Protein AF-W7YE42-F1 (afdb_monomer)

Foldseek 3Di:
DDDDDPWDKWKFKDFAQDETFPPHDTDDDDDDDPAWTKMWIFMAIPVRDTDDDIDIDTDHDDPDDQFDDPVVCVVVVHGPHDPDDPLPPFDWDQAQQFTWGQQLSPVVLCVVQVNDNFFIFGQAGDVVRRVQCVVQVHGHQKGWQDKANRGHGGDVSVNVVVVVQAQHWIWTWIDGPNDIDITITGD

Nearest PDB structures (foldseek):
  7xft-assembly1_A-2  TM=9.253E-01  e=8.632E-03  Pseudomonas aeruginosa PAO1
  7w6y-assembly1_A  TM=9.319E-01  e=1.199E-02  Kangiella koreensis DSM 16069
  3id2-assembly1_B  TM=8.060E-01  e=1.666E-02  Escherichia coli K-12
  3wkm-assembly1_A  TM=5.503E-01  e=2.448E-03  Aquifex aeolicus VF5
  6icc-assembly1_A  TM=5.310E-01  e=1.199E-02  Aquifex aeolicus VF5

pLDDT: mean 88.68, std 11.83, range [36.38, 97.88]

Structure (mmCIF, N/CA/C/O backbone):
data_AF-W7YE42-F1
#
_entry.id   AF-W7YE42-F1
#
loop_
_atom_site.group_PDB
_atom_site.id
_atom_site.type_symbol
_atom_site.label_atom_id
_atom_site.label_alt_id
_atom_site.label_comp_id
_atom_site.label_asym_id
_atom_site.label_entity_id
_atom_site.label_seq_id
_atom_site.pdbx_PDB_ins_code
_atom_site.Cartn_x
_atom_site.Cartn_y
_atom_site.Cartn_z
_atom_site.occupancy
_atom_site.B_iso_or_equiv
_atom_site.auth_seq_id
_atom_site.auth_comp_id
_atom_site.auth_asym_id
_atom_site.auth_atom_id
_atom_site.pdbx_PDB_model_num
ATOM 1 N N . MET A 1 1 ? 42.479 17.966 -22.980 1.00 36.38 1 MET A N 1
ATOM 2 C CA . MET A 1 1 ? 41.458 17.250 -23.776 1.00 36.38 1 MET A CA 1
ATOM 3 C C . MET A 1 1 ? 41.170 15.928 -23.078 1.00 36.38 1 MET A C 1
ATOM 5 O O . MET A 1 1 ? 42.032 15.063 -23.074 1.00 36.38 1 MET A O 1
ATOM 9 N N . GLN A 1 2 ? 40.038 15.811 -22.380 1.00 40.50 2 GLN A N 1
ATOM 10 C CA . GLN A 1 2 ? 39.689 14.612 -21.610 1.00 40.50 2 GLN A CA 1
ATOM 11 C C . GLN A 1 2 ? 38.636 13.830 -22.399 1.00 40.50 2 GLN A C 1
ATOM 13 O O . GLN A 1 2 ? 37.553 14.341 -22.673 1.00 40.50 2 GLN A O 1
ATOM 18 N N . ILE A 1 3 ? 38.984 12.617 -22.826 1.00 44.94 3 ILE A N 1
ATOM 19 C CA . ILE A 1 3 ? 38.088 11.725 -23.565 1.00 44.94 3 ILE A CA 1
ATOM 20 C C . ILE A 1 3 ? 37.146 11.097 -22.533 1.00 44.94 3 ILE A C 1
ATOM 22 O O . ILE A 1 3 ? 37.588 10.374 -21.640 1.00 44.94 3 ILE A O 1
ATOM 26 N N . SER A 1 4 ? 35.855 11.426 -22.599 1.00 51.56 4 SER A N 1
ATOM 27 C CA . SER A 1 4 ? 34.856 10.953 -21.639 1.00 51.56 4 SER A CA 1
ATOM 28 C C . SER A 1 4 ? 34.740 9.426 -21.673 1.00 51.56 4 SER A C 1
ATOM 30 O O . SER A 1 4 ? 34.410 8.842 -22.708 1.00 51.56 4 SER A O 1
ATOM 32 N N . ARG A 1 5 ? 34.954 8.768 -20.529 1.00 54.88 5 ARG A N 1
ATOM 33 C CA . ARG A 1 5 ? 34.639 7.346 -20.332 1.00 54.88 5 ARG A CA 1
ATOM 34 C C . ARG A 1 5 ? 33.114 7.198 -20.414 1.00 54.88 5 ARG A C 1
ATOM 36 O O . ARG A 1 5 ? 32.404 7.792 -19.607 1.00 54.88 5 ARG A O 1
ATOM 43 N N . LYS A 1 6 ? 32.597 6.451 -21.396 1.00 59.19 6 LYS A N 1
ATOM 44 C CA . LYS A 1 6 ? 31.154 6.195 -21.549 1.00 59.19 6 LYS A CA 1
ATOM 45 C C . LYS A 1 6 ? 30.667 5.461 -20.290 1.00 59.19 6 LYS A C 1
ATOM 47 O O . LYS A 1 6 ? 30.978 4.286 -20.110 1.00 59.19 6 LYS A O 1
ATOM 52 N N . LYS A 1 7 ? 29.991 6.162 -19.376 1.00 68.38 7 LYS A N 1
ATOM 53 C CA . LYS A 1 7 ? 29.518 5.575 -18.117 1.00 68.38 7 LYS A CA 1
ATOM 54 C C . LYS A 1 7 ? 28.361 4.630 -18.450 1.00 68.38 7 LYS A C 1
ATOM 56 O O . LYS A 1 7 ? 27.333 5.065 -18.963 1.00 68.38 7 LYS A O 1
ATOM 61 N N . LYS A 1 8 ? 28.584 3.325 -18.274 1.00 84.12 8 LYS A N 1
ATOM 62 C CA . LYS A 1 8 ? 27.580 2.283 -18.515 1.00 84.12 8 LYS A CA 1
ATOM 63 C C . LYS A 1 8 ? 26.759 2.112 -17.243 1.00 84.12 8 LYS A C 1
ATOM 65 O O . LYS A 1 8 ? 27.335 1.995 -16.164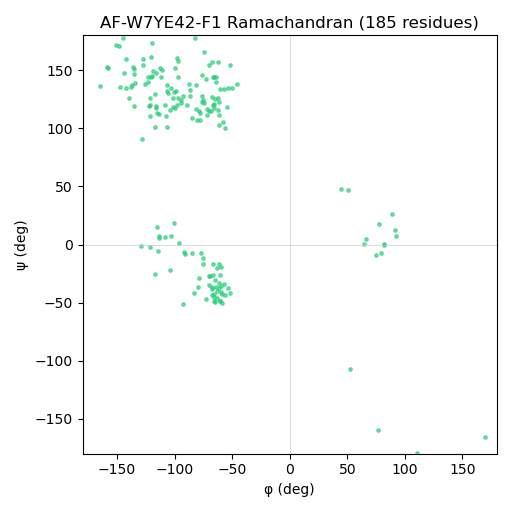 1.00 84.12 8 LYS A O 1
ATOM 70 N N . TYR A 1 9 ? 25.444 2.084 -17.406 1.00 92.88 9 TYR A N 1
ATOM 71 C CA . TYR A 1 9 ? 24.490 1.852 -16.333 1.00 92.88 9 TYR A CA 1
ATOM 72 C C . TYR A 1 9 ? 23.655 0.619 -16.654 1.00 92.88 9 TYR A C 1
ATOM 74 O O . TYR A 1 9 ? 23.343 0.369 -17.822 1.00 92.88 9 TYR A O 1
ATOM 82 N N . THR A 1 10 ? 23.308 -0.145 -15.628 1.00 95.44 10 THR A N 1
ATOM 83 C CA . THR A 1 10 ? 22.437 -1.318 -15.732 1.00 95.44 10 THR A CA 1
ATOM 84 C C . THR A 1 10 ? 21.273 -1.181 -14.763 1.00 95.44 10 THR A C 1
ATOM 86 O O . THR A 1 10 ? 21.455 -0.745 -13.631 1.00 95.44 10 THR A O 1
ATOM 89 N N . LEU A 1 11 ? 20.065 -1.533 -15.205 1.00 96.69 11 LEU A N 1
ATOM 90 C CA . LEU A 1 11 ? 18.871 -1.540 -14.364 1.00 96.69 11 LEU A CA 1
ATOM 91 C C . LEU A 1 11 ? 18.626 -2.969 -13.886 1.00 96.69 11 LEU A C 1
ATOM 93 O O . LEU A 1 11 ? 18.439 -3.863 -14.707 1.00 96.69 11 LEU A O 1
ATOM 97 N N . HIS A 1 12 ? 18.636 -3.181 -12.579 1.00 97.31 12 HIS A N 1
ATOM 98 C CA . HIS A 1 12 ? 18.377 -4.478 -11.964 1.00 97.31 12 HIS A CA 1
ATOM 99 C C . HIS A 1 12 ? 17.064 -4.430 -11.197 1.00 97.31 12 HIS A C 1
ATOM 101 O O . HIS A 1 12 ? 16.657 -3.362 -10.733 1.00 97.31 12 HIS A O 1
ATOM 107 N N . PHE A 1 13 ? 16.394 -5.573 -11.078 1.00 97.75 13 PHE A N 1
ATOM 108 C CA . PHE A 1 13 ? 15.079 -5.635 -10.456 1.00 97.75 13 PHE A CA 1
ATOM 109 C C . PHE A 1 13 ? 14.867 -6.892 -9.619 1.00 97.75 13 PHE A C 1
ATOM 111 O O . PHE A 1 13 ? 15.525 -7.914 -9.807 1.00 97.75 13 PHE A O 1
ATOM 118 N N . THR A 1 14 ? 13.902 -6.807 -8.719 1.00 97.31 14 THR A N 1
ATOM 119 C CA . THR A 1 14 ? 13.341 -7.906 -7.929 1.00 97.31 14 THR A CA 1
ATOM 120 C C . THR A 1 14 ? 11.824 -7.884 -8.104 1.00 97.31 14 THR A C 1
ATOM 122 O O . THR A 1 14 ? 11.258 -6.882 -8.543 1.00 97.31 14 THR A O 1
ATOM 125 N N . VAL A 1 15 ? 11.159 -9.004 -7.830 1.00 96.12 15 VAL A N 1
ATOM 126 C CA . VAL A 1 15 ? 9.702 -9.175 -8.021 1.00 96.12 15 VAL A CA 1
ATOM 127 C C . VAL A 1 15 ? 8.976 -9.545 -6.723 1.00 96.12 15 VAL A C 1
ATOM 129 O O . VAL A 1 15 ? 7.754 -9.675 -6.694 1.00 96.12 15 VAL A O 1
ATOM 132 N N . ASP A 1 16 ? 9.736 -9.704 -5.645 1.00 93.12 16 ASP A N 1
ATOM 133 C CA . ASP A 1 16 ? 9.293 -10.079 -4.305 1.00 93.12 16 ASP A CA 1
ATOM 134 C C . ASP A 1 16 ? 9.369 -8.909 -3.305 1.00 93.12 16 ASP A C 1
ATOM 136 O O . ASP A 1 16 ? 9.150 -9.102 -2.114 1.00 93.12 16 ASP A O 1
ATOM 140 N N . GLY A 1 17 ? 9.685 -7.698 -3.774 1.00 92.44 17 GLY A N 1
ATOM 141 C CA . GLY A 1 17 ? 9.821 -6.502 -2.939 1.00 92.44 17 GLY A CA 1
ATOM 142 C C . GLY A 1 17 ? 11.168 -6.347 -2.223 1.00 92.44 17 GLY A C 1
ATOM 143 O O . GLY A 1 17 ? 11.358 -5.353 -1.514 1.00 92.44 17 GLY A O 1
ATOM 144 N N . SER A 1 18 ? 12.115 -7.275 -2.403 1.00 95.50 18 SER A N 1
ATOM 145 C CA . SER A 1 18 ? 13.471 -7.152 -1.846 1.00 95.50 18 SER A CA 1
ATOM 146 C C . SER A 1 18 ? 14.287 -6.054 -2.548 1.00 95.50 18 SER A C 1
ATOM 148 O O . SER A 1 18 ? 14.017 -5.709 -3.697 1.00 95.50 18 SER A O 1
ATOM 150 N N . GLU A 1 19 ? 15.282 -5.462 -1.876 1.00 96.12 19 GLU A N 1
ATOM 151 C CA . GLU A 1 19 ? 16.138 -4.442 -2.505 1.00 96.12 19 GLU A CA 1
ATOM 152 C C . GLU A 1 19 ? 17.004 -5.062 -3.617 1.00 96.12 19 GLU A C 1
ATOM 154 O O . GLU A 1 19 ? 17.716 -6.040 -3.361 1.00 96.12 19 GLU A O 1
ATOM 159 N N . PRO A 1 20 ? 16.990 -4.520 -4.851 1.00 97.44 20 PRO A N 1
ATOM 160 C CA . PRO A 1 20 ? 17.833 -5.041 -5.914 1.00 97.44 20 PRO A CA 1
ATOM 161 C C . PRO A 1 20 ? 19.315 -4.805 -5.619 1.00 97.44 20 PRO A C 1
ATOM 163 O O . PRO A 1 20 ? 19.717 -3.761 -5.112 1.00 97.44 20 PRO A O 1
ATOM 166 N N . THR A 1 21 ? 20.148 -5.763 -6.009 1.00 97.06 21 THR A N 1
ATOM 167 C CA . THR A 1 21 ? 21.612 -5.680 -5.957 1.00 97.06 21 THR A CA 1
ATOM 168 C C . THR A 1 21 ? 22.186 -5.836 -7.365 1.00 97.06 21 THR A C 1
ATOM 170 O O . THR A 1 21 ? 21.466 -6.192 -8.301 1.00 97.06 21 THR A O 1
ATOM 173 N N . ILE A 1 22 ? 23.500 -5.659 -7.532 1.00 96.00 22 ILE A N 1
ATOM 174 C CA . ILE A 1 22 ? 24.174 -5.954 -8.809 1.00 96.00 22 ILE A CA 1
ATOM 175 C C . ILE A 1 22 ? 24.027 -7.428 -9.246 1.00 96.00 22 ILE A C 1
ATOM 177 O O . ILE A 1 22 ? 24.184 -7.746 -10.424 1.00 96.00 22 ILE A O 1
ATOM 181 N N . HIS A 1 23 ? 23.698 -8.329 -8.316 1.00 96.38 23 HIS A N 1
ATOM 182 C CA . HIS A 1 23 ? 23.451 -9.745 -8.594 1.00 96.38 23 HIS A CA 1
ATOM 183 C C . HIS A 1 23 ? 21.979 -10.063 -8.888 1.00 96.38 23 HIS A C 1
ATOM 185 O O . HIS A 1 23 ? 21.670 -11.178 -9.305 1.00 96.38 23 HIS A O 1
ATOM 191 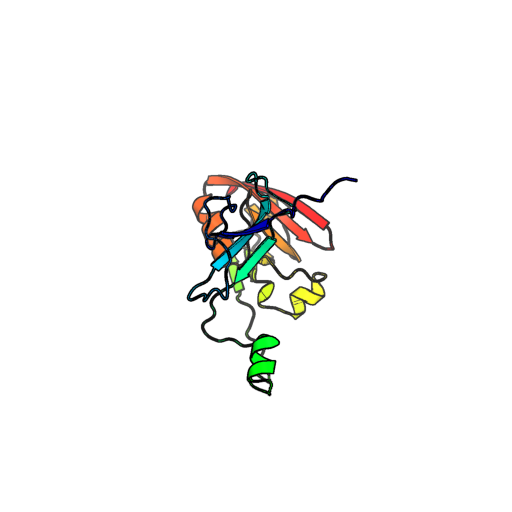N N . SER A 1 24 ? 21.068 -9.105 -8.699 1.00 97.69 24 SER A N 1
ATOM 192 C CA . SER A 1 24 ? 19.664 -9.265 -9.078 1.00 97.69 24 SER A CA 1
ATOM 193 C C . SER A 1 24 ? 19.514 -9.338 -10.608 1.00 97.69 24 SER A C 1
ATOM 195 O O . SER A 1 24 ? 20.382 -8.842 -11.336 1.00 97.69 24 SER A O 1
ATOM 197 N N . PRO A 1 25 ? 18.423 -9.927 -11.129 1.00 97.06 25 PRO A N 1
ATOM 198 C CA . PRO A 1 25 ? 18.163 -9.995 -12.564 1.00 97.06 25 PRO A CA 1
ATOM 199 C C . PRO A 1 25 ? 18.293 -8.645 -13.285 1.00 97.06 25 PRO A C 1
ATOM 201 O O . PRO A 1 25 ? 17.776 -7.622 -12.832 1.00 97.06 25 PRO A O 1
ATOM 204 N N . LEU A 1 26 ? 18.967 -8.656 -14.439 1.00 96.31 26 LEU A N 1
ATOM 205 C CA . LEU A 1 26 ? 19.097 -7.492 -15.315 1.00 96.31 26 LEU A CA 1
ATOM 206 C C . LEU A 1 26 ? 17.793 -7.266 -16.089 1.00 96.31 26 LEU A C 1
ATOM 208 O O . LEU A 1 26 ? 17.311 -8.158 -16.793 1.00 96.31 26 LEU A O 1
ATOM 212 N N . TYR A 1 27 ? 17.263 -6.048 -16.036 1.00 95.31 27 TYR A N 1
ATOM 213 C CA . TYR A 1 27 ? 16.167 -5.637 -16.900 1.00 95.31 27 TYR A CA 1
ATOM 214 C C . TYR A 1 27 ? 16.656 -5.512 -18.349 1.00 95.31 27 TYR A C 1
ATOM 216 O O . TYR A 1 27 ? 17.490 -4.665 -18.670 1.00 95.31 27 TYR A O 1
ATOM 224 N N . SER A 1 28 ? 16.133 -6.364 -19.229 1.00 92.94 28 SER A N 1
ATOM 225 C CA . SER A 1 28 ? 16.509 -6.425 -20.652 1.00 92.94 28 SER A CA 1
ATOM 226 C C . SER A 1 28 ? 15.312 -6.392 -21.608 1.00 92.94 28 SER A C 1
ATOM 228 O O . SER A 1 28 ? 15.496 -6.385 -22.823 1.00 92.94 28 SER A O 1
ATOM 230 N N . GLY A 1 29 ? 14.087 -6.336 -21.081 1.00 91.12 29 GLY A N 1
ATOM 231 C CA . GLY A 1 29 ? 12.863 -6.346 -21.874 1.00 91.12 29 GLY A CA 1
ATOM 232 C C . GLY A 1 29 ? 11.614 -6.519 -21.016 1.00 91.12 29 GLY A C 1
ATOM 233 O O . GLY A 1 29 ? 11.651 -6.372 -19.796 1.00 91.12 29 GLY A O 1
ATOM 234 N N . THR A 1 30 ? 10.494 -6.833 -21.664 1.00 90.19 30 THR A N 1
ATOM 235 C CA . THR A 1 30 ? 9.190 -6.987 -21.009 1.00 90.19 30 THR A CA 1
ATOM 236 C C . THR A 1 30 ? 9.195 -8.100 -19.960 1.00 90.19 30 THR A C 1
ATOM 238 O O . THR A 1 30 ? 9.616 -9.222 -20.230 1.00 90.19 30 THR A O 1
ATOM 241 N N . ILE A 1 31 ? 8.636 -7.806 -18.784 1.00 88.94 31 ILE A N 1
ATOM 242 C CA . ILE A 1 31 ? 8.411 -8.780 -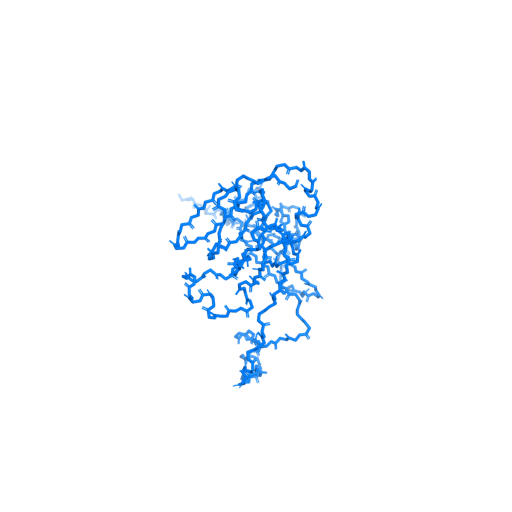17.711 1.00 88.94 31 ILE A CA 1
ATOM 243 C C . ILE A 1 31 ? 6.934 -9.189 -17.734 1.00 88.94 31 ILE A C 1
ATOM 245 O O . ILE A 1 31 ? 6.048 -8.337 -17.674 1.00 88.94 31 ILE A O 1
ATOM 249 N N . LYS A 1 32 ? 6.655 -10.494 -17.813 1.00 89.69 32 LYS A N 1
ATOM 250 C CA . LYS A 1 32 ? 5.290 -11.033 -17.737 1.00 89.69 32 LYS A CA 1
ATOM 251 C C . LYS A 1 32 ? 4.969 -11.436 -16.300 1.00 89.69 32 LYS A C 1
ATOM 253 O O . LYS A 1 32 ? 5.634 -12.305 -15.746 1.00 89.69 32 LYS A O 1
ATOM 258 N N . LEU A 1 33 ? 3.920 -10.848 -15.731 1.00 90.25 33 LEU A N 1
ATOM 259 C CA . LEU A 1 33 ? 3.448 -11.153 -14.379 1.00 90.25 33 LEU A CA 1
ATOM 260 C C . LEU A 1 33 ? 2.241 -12.092 -14.434 1.00 90.25 33 LEU A C 1
ATOM 262 O O . LEU A 1 33 ? 1.298 -11.858 -15.189 1.00 90.25 33 LEU A O 1
ATOM 266 N N . THR A 1 34 ? 2.270 -13.165 -13.646 1.00 89.56 34 THR A N 1
ATOM 267 C CA . THR A 1 34 ? 1.201 -14.183 -13.587 1.00 89.56 34 THR A CA 1
ATOM 268 C C . THR A 1 34 ? 0.486 -14.237 -12.236 1.00 89.56 34 THR A C 1
ATOM 270 O O . THR A 1 34 ? -0.515 -14.949 -12.105 1.00 89.56 34 THR A O 1
ATOM 273 N N . GLN A 1 35 ? 0.968 -13.474 -11.255 1.00 89.19 35 GLN A N 1
ATOM 274 C CA . GLN A 1 35 ? 0.472 -13.357 -9.882 1.00 89.19 35 GLN A CA 1
ATOM 275 C C . GLN A 1 35 ? 0.714 -11.940 -9.353 1.00 89.19 35 GLN A C 1
ATOM 277 O O . GLN A 1 35 ? 1.397 -11.147 -10.010 1.00 89.19 35 GLN A O 1
ATOM 282 N N . SER A 1 36 ? 0.148 -11.617 -8.187 1.00 88.69 36 SER A N 1
ATOM 283 C CA . SER A 1 36 ? 0.455 -10.353 -7.518 1.00 88.69 36 SER A CA 1
ATOM 284 C C . SER A 1 36 ? 1.963 -10.249 -7.281 1.00 88.69 36 SER A C 1
ATOM 286 O O . SER A 1 36 ? 2.596 -11.230 -6.905 1.00 88.69 36 SER A O 1
ATOM 288 N N . THR A 1 37 ? 2.549 -9.097 -7.588 1.00 93.12 37 THR A N 1
ATOM 289 C CA . THR A 1 37 ? 4.004 -8.913 -7.659 1.00 93.12 37 THR A CA 1
ATOM 290 C C . THR A 1 37 ? 4.384 -7.543 -7.114 1.00 93.12 37 THR A C 1
ATOM 292 O O . THR A 1 37 ? 3.780 -6.540 -7.500 1.00 93.12 37 THR A O 1
ATOM 295 N N . HIS A 1 38 ? 5.419 -7.482 -6.275 1.00 94.06 38 HIS A N 1
ATOM 296 C CA . HIS A 1 38 ? 6.031 -6.228 -5.832 1.00 94.06 38 HIS A CA 1
ATOM 297 C C . HIS A 1 38 ? 7.377 -6.067 -6.531 1.00 94.06 38 HIS A C 1
ATOM 299 O O . HIS A 1 38 ? 8.368 -6.696 -6.173 1.00 94.06 38 HIS A O 1
ATOM 305 N N . ILE A 1 39 ? 7.398 -5.244 -7.574 1.00 96.31 39 ILE A N 1
ATOM 306 C CA . ILE A 1 39 ? 8.613 -4.980 -8.334 1.00 96.31 39 ILE A CA 1
ATOM 307 C C . ILE A 1 39 ? 9.381 -3.847 -7.666 1.00 96.31 39 ILE A C 1
ATOM 309 O O . ILE A 1 39 ? 8.820 -2.768 -7.476 1.00 96.31 39 ILE A O 1
ATOM 313 N N . LYS A 1 40 ? 10.669 -4.062 -7.391 1.00 97.12 40 LYS A N 1
ATOM 314 C CA . LYS A 1 40 ? 11.629 -2.988 -7.105 1.00 97.12 40 LYS A CA 1
ATOM 315 C C . LYS A 1 40 ? 12.711 -2.953 -8.166 1.00 97.12 40 LYS A C 1
ATOM 317 O O . LYS A 1 40 ? 13.085 -3.986 -8.714 1.00 97.12 40 LYS A O 1
ATOM 322 N N . THR A 1 41 ? 13.215 -1.762 -8.467 1.00 97.69 41 THR A N 1
ATOM 323 C CA . THR A 1 41 ? 14.238 -1.537 -9.489 1.00 97.69 41 THR A CA 1
ATOM 324 C C . THR A 1 41 ? 15.294 -0.552 -8.999 1.00 97.69 41 THR A C 1
ATOM 326 O O . THR A 1 41 ? 14.962 0.469 -8.400 1.00 97.69 41 THR A O 1
ATOM 329 N N . GLN A 1 42 ? 16.564 -0.845 -9.276 1.00 97.75 42 GLN A N 1
ATOM 330 C CA . GLN A 1 42 ? 17.702 0.008 -8.934 1.00 97.75 42 GLN A CA 1
ATOM 331 C C . GLN A 1 42 ? 18.688 0.036 -10.103 1.00 97.75 42 GLN A C 1
ATOM 333 O O . GLN A 1 42 ? 19.006 -0.993 -10.705 1.00 97.75 42 GLN A O 1
ATOM 338 N N . THR A 1 43 ? 19.173 1.232 -10.433 1.00 97.56 43 THR A N 1
ATOM 339 C CA . THR A 1 43 ? 20.227 1.412 -11.438 1.00 97.56 43 THR A CA 1
ATOM 340 C C . THR A 1 43 ? 21.593 1.298 -10.775 1.00 97.56 43 THR A C 1
ATOM 342 O O . THR A 1 43 ? 21.792 1.871 -9.708 1.00 97.56 43 THR A O 1
ATOM 345 N N . PHE A 1 44 ? 22.541 0.615 -11.410 1.00 96.00 44 PHE A N 1
ATOM 346 C CA . PHE A 1 44 ? 23.923 0.489 -10.951 1.00 96.00 44 PHE A CA 1
ATOM 347 C C . PHE A 1 44 ? 24.893 1.069 -11.979 1.00 96.00 44 PHE A C 1
ATOM 349 O O . PHE A 1 44 ? 24.647 0.995 -13.187 1.00 96.00 44 PHE A O 1
ATOM 356 N N . ASP A 1 45 ? 25.987 1.672 -11.512 1.00 94.38 45 ASP A N 1
ATOM 357 C CA . ASP A 1 45 ? 27.105 2.053 -12.375 1.00 94.38 45 ASP A CA 1
ATOM 358 C C . ASP A 1 45 ? 28.052 0.870 -12.648 1.00 94.38 45 ASP A C 1
ATOM 360 O O . ASP A 1 45 ? 27.890 -0.233 -12.129 1.00 94.38 45 ASP A O 1
ATOM 364 N N . SER A 1 46 ? 29.076 1.101 -13.470 1.00 90.94 46 SER A N 1
ATOM 365 C CA . SER A 1 46 ? 30.060 0.074 -13.833 1.00 90.94 46 SER A CA 1
ATOM 366 C C . SER A 1 46 ? 30.863 -0.495 -12.660 1.00 90.94 46 SER A C 1
ATOM 368 O O . SER A 1 46 ? 31.499 -1.530 -12.828 1.00 90.94 46 SER A O 1
ATOM 370 N N . ASN A 1 47 ? 30.877 0.183 -11.510 1.00 91.50 47 ASN A N 1
ATOM 371 C CA . ASN A 1 47 ? 31.559 -0.267 -10.299 1.00 91.50 47 ASN A CA 1
ATOM 372 C C . ASN A 1 47 ? 30.594 -0.985 -9.340 1.00 91.50 47 ASN A C 1
ATOM 374 O O . ASN A 1 47 ? 31.009 -1.393 -8.261 1.00 91.50 47 ASN A O 1
ATOM 378 N N . GLY A 1 48 ? 29.319 -1.124 -9.719 1.00 92.00 48 GLY A N 1
ATOM 379 C CA . GLY A 1 48 ? 28.278 -1.722 -8.892 1.00 92.00 48 GLY A CA 1
ATOM 380 C C . GLY A 1 48 ? 27.745 -0.814 -7.795 1.00 92.00 48 GLY A C 1
ATOM 381 O O . GLY A 1 48 ? 27.090 -1.306 -6.880 1.00 92.00 48 GLY A O 1
ATOM 382 N N . ASN A 1 49 ? 27.967 0.498 -7.890 1.00 94.94 49 ASN A N 1
ATOM 383 C CA . ASN A 1 49 ? 27.346 1.437 -6.962 1.00 94.94 49 ASN A CA 1
ATOM 384 C C . ASN A 1 49 ? 25.912 1.745 -7.409 1.00 94.94 49 ASN A C 1
ATOM 386 O O . ASN A 1 49 ? 25.703 1.982 -8.606 1.00 94.94 49 ASN A O 1
ATOM 390 N N . PRO A 1 50 ? 24.932 1.789 -6.488 1.00 95.75 50 PRO A N 1
ATOM 391 C CA . PRO A 1 50 ? 23.585 2.230 -6.812 1.00 95.75 50 PRO A CA 1
ATOM 392 C C . PRO A 1 50 ? 23.592 3.706 -7.233 1.00 95.75 50 PRO A C 1
ATOM 394 O O . PRO A 1 50 ? 24.307 4.542 -6.680 1.00 95.75 50 PRO A O 1
ATOM 397 N N . VAL A 1 51 ? 22.793 4.020 -8.245 1.00 95.00 51 VAL A N 1
ATOM 398 C CA . VAL A 1 51 ? 22.656 5.346 -8.847 1.00 95.00 51 VAL A CA 1
ATOM 399 C C . VAL A 1 51 ? 21.200 5.774 -8.748 1.00 95.00 51 VAL A C 1
ATOM 401 O O . VAL A 1 51 ? 20.323 5.139 -9.331 1.00 95.00 51 VAL A O 1
ATOM 404 N N . GLY A 1 52 ? 20.951 6.878 -8.047 1.00 92.06 52 GLY A N 1
ATOM 405 C CA . GLY A 1 52 ? 19.595 7.363 -7.800 1.00 92.06 52 GLY A CA 1
ATOM 406 C C . GLY A 1 52 ? 18.873 6.555 -6.721 1.00 92.06 52 GLY A C 1
ATOM 407 O O . GLY A 1 52 ? 19.510 5.910 -5.893 1.00 92.06 52 GLY A O 1
ATOM 408 N N . PHE A 1 53 ? 17.546 6.635 -6.726 1.00 93.38 53 PHE A N 1
ATOM 409 C CA . PHE A 1 53 ? 16.671 5.980 -5.757 1.00 93.38 53 PHE A CA 1
ATOM 410 C C . PHE A 1 53 ? 16.075 4.685 -6.321 1.00 93.38 53 PHE A C 1
ATOM 412 O O . PHE A 1 53 ? 15.848 4.576 -7.532 1.00 93.38 53 PHE A O 1
ATOM 419 N N . THR A 1 54 ? 15.767 3.738 -5.432 1.00 95.44 54 THR A N 1
ATOM 420 C CA . THR A 1 54 ? 14.978 2.553 -5.773 1.00 95.44 54 THR A CA 1
ATOM 421 C C . THR A 1 54 ? 13.582 2.991 -6.218 1.00 95.44 54 THR A C 1
ATOM 423 O O . THR A 1 54 ? 12.895 3.718 -5.503 1.00 95.44 54 THR A O 1
ATOM 426 N N . ASN A 1 55 ? 13.153 2.552 -7.401 1.00 95.19 55 ASN A N 1
ATOM 427 C CA . ASN A 1 55 ? 11.768 2.697 -7.853 1.00 95.19 55 ASN A CA 1
ATOM 428 C C . ASN A 1 55 ? 11.002 1.413 -7.575 1.00 95.19 55 ASN A C 1
ATOM 430 O O . ASN A 1 55 ? 11.545 0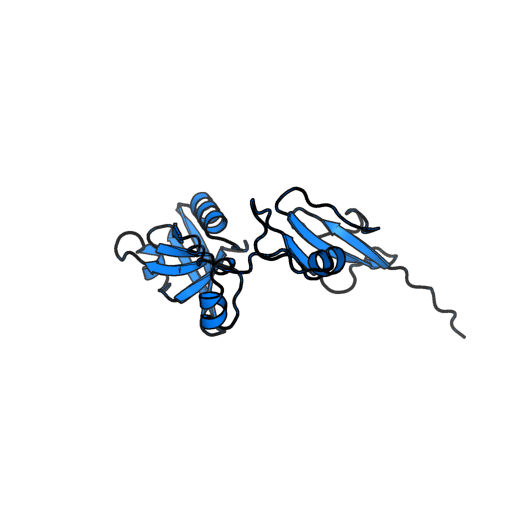.324 -7.763 1.00 95.19 55 ASN A O 1
ATOM 434 N N . GLU A 1 56 ? 9.730 1.533 -7.215 1.00 94.50 56 GLU A N 1
ATOM 435 C CA . GLU A 1 56 ? 8.886 0.379 -6.936 1.00 94.50 56 GLU A CA 1
ATOM 436 C C . GLU A 1 56 ? 7.494 0.491 -7.551 1.00 94.50 56 GLU A C 1
ATOM 438 O O . GLU A 1 56 ? 6.967 1.581 -7.768 1.00 94.50 56 GLU A O 1
ATOM 443 N N . ALA A 1 57 ? 6.898 -0.663 -7.836 1.00 90.94 57 ALA A N 1
ATOM 444 C CA . ALA A 1 57 ? 5.522 -0.785 -8.287 1.00 90.94 57 ALA A CA 1
ATOM 445 C C . ALA A 1 57 ? 4.920 -2.094 -7.770 1.00 90.94 57 ALA A C 1
ATOM 447 O O . ALA A 1 57 ? 5.541 -3.156 -7.857 1.00 90.94 57 ALA A O 1
ATOM 448 N N . ARG A 1 58 ? 3.687 -2.033 -7.264 1.00 88.25 58 ARG A N 1
ATOM 449 C CA . ARG A 1 58 ? 2.918 -3.214 -6.863 1.00 88.25 58 ARG A CA 1
ATOM 450 C C . ARG A 1 58 ? 1.826 -3.491 -7.884 1.00 88.25 58 ARG A C 1
ATOM 452 O O . ARG A 1 58 ? 1.064 -2.603 -8.255 1.00 88.25 58 ARG A O 1
ATOM 459 N N . PHE A 1 59 ? 1.752 -4.738 -8.323 1.00 87.75 59 PHE A N 1
ATOM 460 C CA . PHE A 1 59 ? 0.737 -5.228 -9.242 1.00 87.75 59 PHE A CA 1
ATOM 461 C C . PHE A 1 59 ? -0.094 -6.272 -8.516 1.00 87.75 59 PHE A C 1
ATOM 463 O O . PHE A 1 59 ? 0.442 -7.298 -8.111 1.00 87.75 59 PHE A O 1
ATOM 470 N N . ASN A 1 60 ? -1.395 -6.035 -8.381 1.00 83.81 60 ASN A N 1
ATOM 471 C CA . ASN A 1 60 ? -2.315 -6.996 -7.783 1.00 83.81 60 ASN A CA 1
ATOM 472 C C 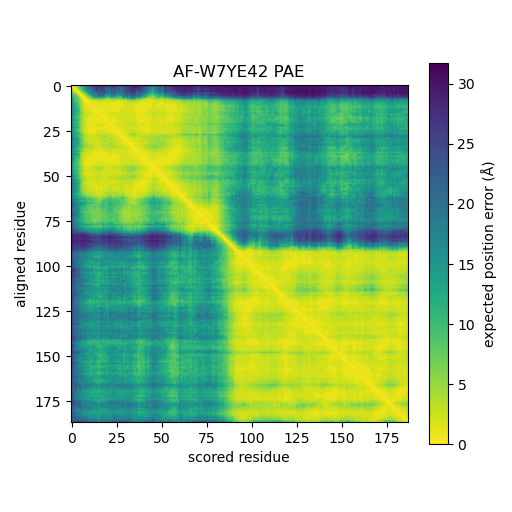. ASN A 1 60 ? -3.001 -7.797 -8.885 1.00 83.81 60 ASN A C 1
ATOM 474 O O . ASN A 1 60 ? -3.594 -7.230 -9.806 1.00 83.81 60 ASN A O 1
ATOM 478 N N . LYS A 1 61 ? -2.932 -9.127 -8.802 1.00 84.94 61 LYS A N 1
ATOM 479 C CA . LYS A 1 61 ? -3.696 -9.989 -9.698 1.00 84.94 61 LYS A CA 1
ATOM 480 C C . LYS A 1 61 ? -5.160 -9.967 -9.282 1.00 84.94 61 LYS A C 1
ATOM 482 O O . LYS A 1 61 ? -5.506 -10.354 -8.172 1.00 84.94 61 LYS A O 1
ATOM 487 N N . VAL A 1 62 ? -6.009 -9.571 -10.219 1.00 80.75 62 VAL A N 1
ATOM 488 C CA . VAL A 1 62 ? -7.464 -9.571 -10.070 1.00 80.75 62 VAL A CA 1
ATOM 489 C C . VAL A 1 62 ? -8.083 -10.638 -10.966 1.00 80.75 62 VAL A C 1
ATOM 491 O O . VAL A 1 62 ? -7.559 -10.945 -12.037 1.00 80.75 62 VAL A O 1
ATOM 494 N N . ASN A 1 63 ? -9.224 -11.190 -10.552 1.00 79.19 63 ASN A N 1
ATOM 495 C CA . ASN A 1 63 ? -9.972 -12.154 -11.367 1.00 79.19 63 ASN A CA 1
ATOM 496 C C . ASN A 1 63 ? -10.619 -11.498 -12.597 1.00 79.19 63 ASN A C 1
ATOM 498 O O . ASN A 1 63 ? -10.830 -12.152 -13.614 1.00 79.19 63 ASN A O 1
ATOM 502 N N . LYS A 1 64 ? -10.925 -10.199 -12.506 1.00 78.94 64 LYS A N 1
ATOM 503 C CA . LYS A 1 64 ? -11.513 -9.402 -13.582 1.00 78.94 64 LYS A CA 1
ATOM 504 C C . LYS A 1 64 ? -10.860 -8.024 -13.606 1.00 78.94 64 LYS A C 1
ATOM 506 O O . LYS A 1 64 ? -10.841 -7.337 -12.592 1.00 78.94 64 LYS A O 1
ATOM 511 N N . VAL A 1 65 ? -10.343 -7.624 -14.765 1.00 75.31 65 VAL A N 1
ATOM 512 C CA . VAL A 1 65 ? -9.807 -6.274 -14.981 1.00 75.31 65 VAL A CA 1
ATOM 513 C C . VAL A 1 65 ? -10.969 -5.357 -15.346 1.00 75.31 65 VAL A C 1
ATOM 515 O O . VAL A 1 65 ? -11.538 -5.483 -16.427 1.00 75.31 65 VAL A O 1
ATOM 518 N N . GLU A 1 66 ? -11.347 -4.458 -14.441 1.00 75.38 66 GLU A N 1
ATOM 519 C CA . GLU A 1 66 ? -12.419 -3.487 -14.705 1.00 75.38 66 GLU A CA 1
ATOM 520 C C . GLU A 1 66 ? -11.930 -2.302 -15.542 1.00 75.38 66 GLU A C 1
ATOM 522 O O . GLU A 1 66 ? -12.641 -1.832 -16.433 1.00 75.38 66 GLU A O 1
ATOM 527 N N . TYR A 1 67 ? -10.689 -1.876 -15.293 1.00 76.88 67 TYR A N 1
ATOM 528 C CA . TYR A 1 67 ? -10.054 -0.732 -15.935 1.00 76.88 67 TYR A CA 1
ATOM 529 C C . TYR A 1 67 ? -8.829 -1.187 -16.735 1.00 76.88 67 TYR A C 1
ATOM 531 O O . TYR A 1 67 ? -7.776 -1.447 -16.146 1.00 76.88 67 TYR A O 1
ATOM 539 N N . PRO A 1 68 ? -8.935 -1.318 -18.069 1.00 82.56 68 PRO A N 1
ATOM 540 C CA . PRO A 1 68 ? -7.774 -1.619 -18.893 1.00 82.56 68 PRO A CA 1
ATOM 541 C C . PRO A 1 68 ? -6.761 -0.471 -18.813 1.00 82.56 68 PRO A C 1
ATOM 543 O O . PRO A 1 68 ? -7.132 0.703 -18.759 1.00 82.56 68 PRO A O 1
ATOM 546 N N . SER A 1 69 ? -5.468 -0.799 -18.842 1.00 82.25 69 SER A N 1
ATOM 547 C CA . SER A 1 69 ? -4.414 0.215 -18.912 1.00 82.25 69 SER A CA 1
ATOM 548 C C . SER A 1 69 ? -4.516 1.019 -20.209 1.00 82.25 69 SER A C 1
ATOM 550 O O . SER A 1 69 ? -5.019 0.519 -21.225 1.00 82.25 69 SER A O 1
ATOM 552 N N . TRP A 1 70 ? -3.968 2.238 -20.211 1.00 86.56 70 TRP A N 1
ATOM 553 C CA . TRP A 1 70 ? -3.903 3.068 -21.419 1.00 86.56 70 TRP A CA 1
ATOM 554 C C . TRP A 1 70 ? -3.271 2.297 -22.590 1.00 86.56 70 TRP A C 1
ATOM 556 O O . TRP A 1 70 ? -3.786 2.329 -23.703 1.00 86.56 70 TRP A O 1
ATOM 566 N N . TYR A 1 71 ? -2.199 1.541 -22.322 1.00 84.75 71 TYR A N 1
ATOM 567 C CA . TYR A 1 71 ? -1.456 0.805 -23.340 1.00 84.75 71 TYR A CA 1
ATOM 568 C C . TYR A 1 71 ? -2.293 -0.332 -23.921 1.00 84.75 71 TYR A C 1
ATOM 570 O O . TYR A 1 71 ? -2.360 -0.494 -25.135 1.00 84.75 71 TYR A O 1
ATOM 578 N N . SER A 1 72 ? -3.005 -1.076 -23.068 1.00 84.06 72 SER A N 1
ATOM 579 C CA . SER A 1 72 ? -3.922 -2.118 -23.541 1.00 84.06 72 SER A CA 1
ATOM 580 C C . SER A 1 72 ? -5.077 -1.546 -24.369 1.00 84.06 72 SER A C 1
ATOM 582 O O . SER A 1 72 ? -5.447 -2.130 -25.383 1.00 84.06 72 SER A O 1
ATOM 584 N N . THR A 1 73 ? -5.582 -0.365 -23.999 1.00 87.94 73 THR A N 1
ATOM 585 C CA . THR A 1 73 ? -6.616 0.353 -24.758 1.00 87.94 73 THR A CA 1
ATOM 586 C C . THR A 1 73 ? -6.089 0.810 -26.117 1.00 87.94 73 THR A C 1
ATOM 588 O O . THR A 1 73 ? -6.777 0.646 -27.124 1.00 87.94 73 THR A O 1
ATOM 591 N N . LEU A 1 74 ? -4.858 1.333 -26.163 1.00 90.19 74 LEU A N 1
ATOM 592 C CA . LEU A 1 74 ? -4.203 1.726 -27.409 1.00 90.19 74 LEU A CA 1
ATOM 593 C C . LEU A 1 74 ? -4.037 0.525 -28.345 1.00 90.19 74 LEU A C 1
ATOM 595 O O . LEU A 1 74 ? -4.409 0.611 -29.511 1.00 90.19 74 LEU A O 1
ATOM 599 N N . LEU A 1 75 ? -3.527 -0.599 -27.833 1.00 89.50 75 LEU A N 1
ATOM 600 C CA . LEU A 1 75 ? -3.362 -1.826 -28.617 1.00 89.50 75 LEU A CA 1
ATOM 601 C C . LEU A 1 75 ? -4.697 -2.373 -29.135 1.00 89.50 75 LEU A C 1
ATOM 603 O O 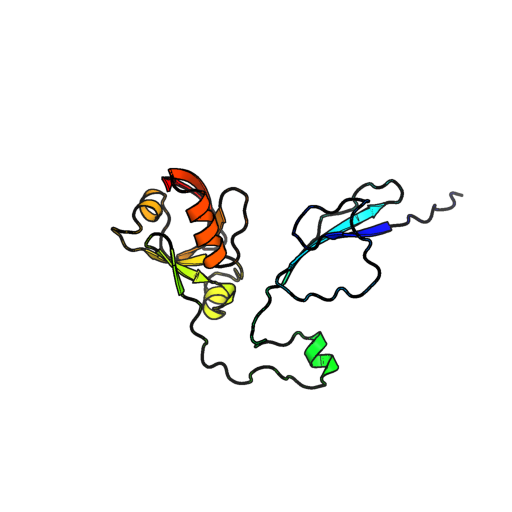. LEU A 1 75 ? -4.761 -2.875 -30.253 1.00 89.50 75 LEU A O 1
ATOM 607 N N . ALA A 1 76 ? -5.762 -2.276 -28.338 1.00 89.69 76 ALA A N 1
ATOM 608 C CA . ALA A 1 76 ? -7.093 -2.728 -28.729 1.00 89.69 76 ALA A CA 1
ATOM 609 C C . ALA A 1 76 ? -7.793 -1.784 -29.726 1.00 89.69 76 ALA A C 1
ATOM 611 O O . ALA A 1 76 ? -8.800 -2.173 -30.320 1.00 89.69 76 ALA A O 1
ATOM 612 N N . GLY A 1 77 ? -7.322 -0.539 -29.874 1.00 94.31 77 GLY A N 1
ATOM 613 C CA . GLY A 1 77 ? -7.958 0.498 -30.696 1.00 94.31 77 GLY A CA 1
ATOM 614 C C . GLY A 1 77 ? -9.327 0.966 -30.184 1.00 94.31 77 GLY A C 1
ATOM 615 O O . GLY A 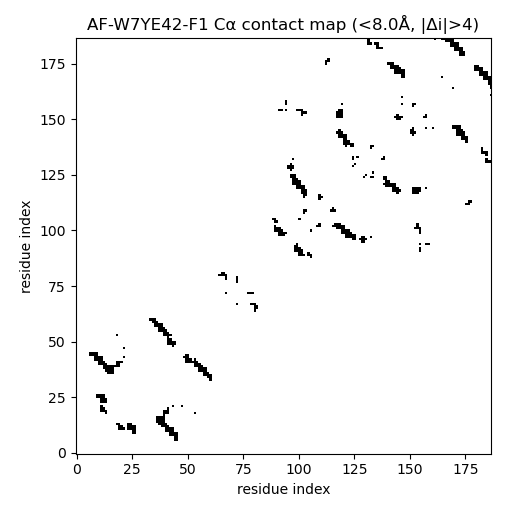1 77 ? -10.004 1.746 -30.850 1.00 94.31 77 GLY A O 1
ATOM 616 N N . LYS A 1 78 ? -9.760 0.485 -29.014 1.00 91.19 78 LYS A N 1
ATOM 617 C CA . LYS A 1 78 ? -11.019 0.846 -28.355 1.00 91.19 78 LYS A CA 1
ATOM 618 C C . LYS A 1 78 ? -10.938 0.565 -26.860 1.00 91.19 78 LYS A C 1
ATOM 620 O O . LYS A 1 78 ? -10.251 -0.359 -26.428 1.00 91.19 78 LYS A O 1
ATOM 625 N N . TYR A 1 79 ? -11.693 1.325 -26.072 1.00 85.88 79 TYR A N 1
ATOM 626 C CA . TYR A 1 79 ? -11.842 1.059 -24.644 1.00 85.88 79 TYR A CA 1
ATOM 627 C C . TYR A 1 79 ? -12.701 -0.193 -24.426 1.00 85.88 79 TYR A C 1
ATOM 629 O O . TYR A 1 79 ? -13.874 -0.219 -24.797 1.00 85.88 79 TYR A O 1
ATOM 637 N N . THR A 1 80 ? -12.111 -1.235 -23.835 1.00 83.75 80 THR A N 1
ATOM 638 C CA . THR A 1 80 ? -12.780 -2.514 -23.531 1.00 83.75 80 THR A CA 1
ATOM 639 C C . THR A 1 80 ? -13.154 -2.664 -22.055 1.00 83.75 80 THR A C 1
ATOM 641 O O . THR A 1 80 ? -13.543 -3.752 -21.636 1.00 83.75 80 THR A O 1
ATOM 644 N N . GLY A 1 81 ? -12.992 -1.606 -21.255 1.00 77.44 81 GLY A N 1
ATOM 645 C CA . GLY A 1 81 ? -13.400 -1.602 -19.853 1.00 77.44 81 GLY A CA 1
ATOM 646 C C . GLY A 1 81 ? -14.915 -1.503 -19.700 1.00 77.44 81 GLY A C 1
ATOM 647 O O . GLY A 1 81 ? -15.643 -1.181 -20.644 1.00 77.44 81 GLY A O 1
ATOM 648 N N . SER A 1 82 ? -15.399 -1.780 -18.494 1.00 69.06 82 SER A N 1
ATOM 649 C CA . SER A 1 82 ? -16.826 -1.698 -18.177 1.00 69.06 82 SER A CA 1
ATOM 650 C C . SER A 1 82 ? -17.323 -0.253 -18.344 1.00 69.06 82 SER A C 1
ATOM 652 O O . SER A 1 82 ? -16.899 0.632 -17.609 1.00 69.06 82 SER A O 1
ATOM 654 N N . GLN A 1 83 ? -18.243 0.005 -19.283 1.00 63.22 83 GLN A N 1
ATOM 655 C CA . GLN A 1 83 ? -18.806 1.353 -19.510 1.00 63.22 83 GLN A CA 1
ATOM 656 C C . GLN A 1 83 ? -19.865 1.777 -18.472 1.00 63.22 83 GLN A C 1
ATOM 658 O O . GLN A 1 83 ? -20.298 2.927 -18.460 1.00 63.22 83 GLN A O 1
ATOM 663 N N . LYS A 1 84 ? -20.277 0.868 -17.582 1.00 55.47 84 LYS A N 1
ATOM 664 C CA . LYS A 1 84 ? -21.149 1.147 -16.437 1.00 55.47 84 LYS A CA 1
ATOM 665 C C . LYS A 1 84 ? -20.591 0.449 -15.205 1.00 55.47 84 LYS A C 1
ATOM 667 O O . LYS A 1 84 ? -20.494 -0.776 -15.184 1.00 55.47 84 LYS A O 1
ATOM 672 N N . LYS A 1 85 ? -20.252 1.234 -14.185 1.00 51.53 85 LYS A N 1
ATOM 673 C CA . LYS A 1 85 ? -20.070 0.742 -12.821 1.00 51.53 85 LYS A CA 1
ATOM 674 C C . LYS A 1 85 ? -21.469 0.629 -12.209 1.00 51.53 85 LYS A C 1
ATOM 676 O O . LYS A 1 85 ? -22.077 1.645 -11.892 1.00 51.53 85 LYS A O 1
ATOM 681 N N . GLU A 1 86 ? -21.995 -0.579 -12.031 1.00 49.72 86 GLU A N 1
ATOM 682 C CA . GLU A 1 86 ? -22.663 -0.801 -10.746 1.00 49.72 86 GLU A CA 1
ATOM 683 C C . GLU A 1 86 ? -21.538 -0.699 -9.725 1.00 49.72 86 GLU A C 1
ATOM 685 O O . GLU A 1 86 ? -20.499 -1.326 -9.919 1.00 49.72 86 GLU A O 1
ATOM 690 N N . ALA A 1 87 ? -21.677 0.175 -8.729 1.00 50.47 87 ALA A N 1
ATOM 691 C CA . ALA A 1 87 ? -20.665 0.336 -7.699 1.00 50.47 87 ALA A CA 1
ATOM 692 C C . ALA A 1 87 ? -20.418 -1.032 -7.053 1.00 50.47 87 ALA A C 1
ATOM 694 O O . ALA A 1 87 ? -21.212 -1.494 -6.229 1.00 50.47 87 ALA A O 1
ATOM 695 N N . THR A 1 88 ? -19.341 -1.706 -7.458 1.00 53.81 88 THR A N 1
ATOM 696 C CA . THR A 1 88 ? -18.813 -2.869 -6.764 1.00 53.81 88 THR A CA 1
ATOM 697 C C . THR A 1 88 ? -18.516 -2.368 -5.367 1.00 53.81 88 THR A C 1
ATOM 699 O O . THR A 1 88 ? -17.644 -1.530 -5.160 1.00 53.81 88 THR A O 1
ATOM 702 N N . LYS A 1 89 ? -19.372 -2.763 -4.421 1.00 60.47 89 LYS A N 1
ATOM 703 C CA . LYS A 1 89 ? -19.322 -2.289 -3.042 1.00 60.47 89 LYS A CA 1
ATOM 704 C C . LYS A 1 89 ? -17.904 -2.561 -2.548 1.00 60.47 89 LYS A C 1
ATOM 706 O O . LYS A 1 89 ? -17.498 -3.722 -2.555 1.00 60.47 89 LYS A O 1
ATOM 711 N N . ALA A 1 90 ? -17.173 -1.508 -2.181 1.00 64.94 90 ALA A N 1
ATOM 712 C CA . ALA A 1 90 ? -15.791 -1.619 -1.729 1.00 64.94 90 ALA A CA 1
ATOM 713 C C . ALA A 1 90 ? -15.654 -2.765 -0.723 1.00 64.94 90 ALA A C 1
ATOM 715 O O . ALA A 1 90 ? -16.551 -2.945 0.111 1.00 64.94 90 ALA A O 1
ATOM 716 N N . ILE A 1 91 ? -14.584 -3.560 -0.818 1.00 72.56 91 ILE A N 1
ATOM 717 C CA . ILE A 1 91 ? -14.418 -4.733 0.041 1.00 72.56 91 ILE A CA 1
ATOM 718 C C . ILE A 1 91 ? -14.364 -4.247 1.491 1.00 72.56 91 ILE A C 1
ATOM 720 O O . ILE A 1 91 ? -13.427 -3.562 1.908 1.00 72.56 91 ILE A O 1
ATOM 724 N N . LYS A 1 92 ? -15.413 -4.581 2.252 1.00 85.56 92 LYS A N 1
ATOM 725 C CA . LYS A 1 92 ? -15.530 -4.262 3.675 1.00 85.56 92 LYS A CA 1
ATOM 726 C C . LYS A 1 92 ? -15.137 -5.478 4.488 1.00 85.56 92 LYS A C 1
ATOM 728 O O . LYS A 1 92 ? -15.650 -6.567 4.243 1.00 85.56 92 LYS A O 1
ATOM 733 N N . MET A 1 93 ? -14.284 -5.282 5.480 1.00 90.38 93 MET A N 1
ATOM 734 C CA . MET A 1 93 ? -13.846 -6.344 6.379 1.00 90.38 93 MET A CA 1
ATOM 735 C C . MET A 1 93 ? -13.896 -5.852 7.821 1.00 90.38 93 MET A C 1
ATOM 737 O O . MET A 1 93 ? -13.527 -4.716 8.105 1.00 90.38 93 MET A O 1
ATOM 741 N N . MET A 1 94 ? -14.362 -6.706 8.730 1.00 92.94 94 MET A N 1
ATOM 742 C CA . MET A 1 94 ? -14.217 -6.459 10.162 1.00 92.94 94 MET A CA 1
ATOM 743 C C . MET A 1 94 ? -12.817 -6.893 10.586 1.00 92.94 94 MET A C 1
ATOM 745 O O . MET A 1 94 ? -12.506 -8.076 10.509 1.00 92.94 94 MET A O 1
ATOM 749 N N . VAL A 1 95 ? -12.005 -5.948 11.053 1.00 93.94 95 VAL A N 1
ATOM 750 C CA . VAL A 1 95 ? -10.632 -6.176 11.511 1.00 93.94 95 VAL A CA 1
ATOM 751 C C . VAL A 1 95 ? -10.534 -5.728 12.964 1.00 93.94 95 VAL A C 1
ATOM 753 O O . VAL A 1 95 ? -10.658 -4.541 13.270 1.00 93.94 95 VAL A O 1
ATOM 756 N N . ASN A 1 96 ? -10.377 -6.686 13.881 1.00 92.56 96 ASN A N 1
ATOM 757 C CA . ASN A 1 96 ? -10.307 -6.463 15.332 1.00 92.56 96 ASN A CA 1
ATOM 758 C C . ASN A 1 96 ? -11.371 -5.468 15.850 1.00 92.56 96 ASN A C 1
ATOM 760 O O . ASN A 1 96 ? -11.057 -4.506 16.542 1.00 92.56 96 ASN A O 1
ATOM 764 N N . GLY A 1 97 ? -12.634 -5.649 15.449 1.00 93.00 97 GLY A N 1
ATOM 765 C CA . GLY A 1 97 ? -13.748 -4.795 15.881 1.00 93.00 97 GLY A CA 1
ATOM 766 C C . GLY A 1 97 ? -13.912 -3.467 15.131 1.00 93.00 97 GLY A C 1
ATOM 767 O O . GLY A 1 97 ? -14.863 -2.744 15.413 1.00 93.00 97 GLY A O 1
ATOM 768 N N . ALA A 1 98 ? -13.062 -3.151 14.154 1.00 96.88 98 ALA A N 1
ATOM 769 C CA . ALA A 1 98 ? -13.249 -2.016 13.254 1.00 96.88 98 ALA A CA 1
ATOM 770 C C . ALA A 1 98 ? -13.754 -2.480 11.882 1.00 96.88 98 ALA A C 1
ATOM 772 O O . ALA A 1 98 ? -13.224 -3.428 11.306 1.00 96.88 98 ALA A O 1
ATOM 773 N N . LEU A 1 99 ? -14.762 -1.799 11.337 1.00 96.12 99 LEU A N 1
ATOM 774 C CA . LEU A 1 99 ? -15.163 -1.970 9.946 1.00 96.12 99 LEU A CA 1
ATOM 775 C C . LEU A 1 99 ? -14.189 -1.187 9.070 1.00 96.12 99 LEU A C 1
ATOM 777 O O . LEU A 1 99 ? -14.150 0.045 9.124 1.00 96.12 99 LEU A O 1
ATOM 781 N N . MET A 1 100 ? -13.431 -1.900 8.250 1.00 95.62 100 MET A N 1
ATOM 782 C CA . MET A 1 100 ? -12.433 -1.320 7.366 1.00 95.62 100 MET A CA 1
ATOM 783 C C . MET A 1 100 ? -12.841 -1.453 5.908 1.00 95.62 100 MET A C 1
ATOM 785 O O . MET A 1 100 ? -13.455 -2.443 5.506 1.00 95.62 100 MET A O 1
ATOM 789 N N . VAL A 1 101 ? -12.496 -0.436 5.127 1.00 93.12 101 VAL A N 1
ATOM 790 C CA . VAL A 1 101 ? -12.682 -0.387 3.678 1.00 93.12 101 VAL A CA 1
ATOM 791 C C . VAL A 1 101 ? -11.305 -0.305 3.036 1.00 93.12 101 VAL A C 1
ATOM 793 O O . VAL A 1 101 ? -10.497 0.538 3.426 1.00 93.12 101 VAL A O 1
ATOM 796 N N . ASN A 1 102 ? -11.029 -1.166 2.061 1.00 92.00 102 ASN A N 1
ATOM 797 C CA . ASN A 1 102 ? -9.843 -1.005 1.229 1.00 92.00 102 ASN A CA 1
ATOM 798 C C . ASN A 1 102 ? -10.017 0.241 0.347 1.00 92.00 102 ASN A C 1
ATOM 800 O O . ASN A 1 102 ? -10.916 0.270 -0.494 1.00 92.00 102 ASN A O 1
ATOM 804 N N . ILE A 1 103 ? -9.187 1.269 0.545 1.00 90.19 103 ILE A N 1
ATOM 805 C CA . ILE A 1 103 ? -9.395 2.565 -0.119 1.00 90.19 103 ILE A CA 1
ATOM 806 C C . ILE A 1 103 ? -9.246 2.469 -1.642 1.00 90.19 103 ILE A C 1
ATOM 808 O O . ILE A 1 103 ? -9.947 3.160 -2.371 1.00 90.19 103 ILE A O 1
ATOM 812 N N . ALA A 1 104 ? -8.402 1.552 -2.127 1.00 87.81 104 ALA A N 1
ATOM 813 C CA . ALA A 1 104 ? -8.180 1.336 -3.554 1.00 87.81 104 ALA A CA 1
ATOM 814 C C . ALA A 1 104 ? -9.441 0.858 -4.305 1.00 87.81 104 ALA A C 1
ATOM 816 O O . ALA A 1 104 ? -9.521 1.015 -5.524 1.00 87.81 104 ALA A O 1
ATOM 817 N N . ASP A 1 105 ? -10.427 0.303 -3.590 1.00 85.69 105 ASP A N 1
ATOM 818 C CA . ASP A 1 105 ? -11.672 -0.209 -4.172 1.00 85.69 105 ASP A CA 1
ATOM 819 C C . ASP A 1 105 ? -12.796 0.846 -4.206 1.00 85.69 105 ASP A C 1
ATOM 821 O O . ASP A 1 105 ? -13.858 0.593 -4.778 1.00 85.69 105 ASP A O 1
ATOM 825 N N . ASP A 1 106 ? -12.586 2.028 -3.613 1.00 85.75 106 ASP A N 1
ATOM 826 C CA . ASP A 1 106 ? -13.604 3.070 -3.447 1.00 85.75 106 ASP A CA 1
ATOM 827 C C . ASP A 1 106 ? -13.098 4.432 -3.968 1.00 85.75 106 ASP A C 1
ATOM 829 O O . ASP A 1 106 ? -12.485 5.196 -3.219 1.00 85.75 106 ASP A O 1
ATOM 833 N N . PRO A 1 107 ? -13.339 4.757 -5.255 1.00 84.38 107 PRO A N 1
ATOM 834 C CA . PRO A 1 107 ? -12.907 6.026 -5.841 1.00 84.38 107 PRO A CA 1
ATOM 835 C C . PRO A 1 107 ? -13.441 7.254 -5.101 1.00 84.38 107 PRO A C 1
ATOM 837 O O . PRO A 1 107 ? -12.722 8.242 -4.978 1.00 84.38 107 PRO A O 1
ATOM 840 N N . ASP A 1 108 ? -14.660 7.176 -4.558 1.00 86.12 108 ASP A N 1
ATOM 841 C CA . ASP A 1 108 ? -15.257 8.290 -3.822 1.00 86.12 108 ASP A CA 1
ATOM 842 C C . ASP A 1 108 ? -14.495 8.533 -2.509 1.00 86.12 108 ASP A C 1
ATOM 844 O O . ASP A 1 108 ? -14.296 9.679 -2.105 1.00 86.12 108 ASP A O 1
ATOM 848 N N . LEU A 1 109 ? -14.017 7.472 -1.843 1.00 87.81 109 LEU A N 1
ATOM 849 C CA . LEU A 1 109 ? -13.137 7.611 -0.676 1.00 87.81 109 LEU A CA 1
ATOM 850 C C . LEU A 1 109 ? -11.744 8.129 -1.042 1.00 87.81 109 LEU A C 1
ATOM 852 O O . LEU A 1 109 ? -11.169 8.883 -0.254 1.00 87.81 109 LEU A O 1
ATOM 856 N N . ILE A 1 110 ? -11.197 7.760 -2.204 1.00 87.88 110 ILE A N 1
ATOM 857 C CA . ILE A 1 110 ? -9.923 8.320 -2.684 1.00 87.88 110 ILE A CA 1
ATOM 858 C C . ILE A 1 110 ? -10.065 9.838 -2.817 1.00 87.88 110 ILE A C 1
ATOM 860 O O . ILE A 1 110 ? -9.276 10.574 -2.221 1.00 87.88 110 ILE A O 1
ATOM 864 N N . ASP A 1 111 ? -11.114 10.307 -3.489 1.00 85.06 111 ASP A N 1
ATOM 865 C CA . ASP A 1 111 ? -11.378 11.737 -3.658 1.00 85.06 111 ASP A CA 1
ATOM 866 C C . ASP A 1 111 ? -11.640 12.431 -2.310 1.00 85.06 111 ASP A C 1
ATOM 868 O O . ASP A 1 111 ? -11.033 13.461 -2.006 1.00 85.06 111 ASP A O 1
ATOM 872 N N . ALA A 1 112 ? -12.473 11.837 -1.447 1.00 86.25 112 ALA A N 1
ATOM 873 C CA . ALA A 1 112 ? -12.815 12.405 -0.140 1.00 86.25 112 ALA A CA 1
ATOM 874 C C . ALA A 1 112 ? -11.631 12.455 0.842 1.00 86.25 112 ALA A C 1
ATOM 876 O O . ALA A 1 112 ? -11.614 13.286 1.751 1.00 86.25 112 ALA A O 1
ATOM 877 N N . SER A 1 113 ? -10.644 11.570 0.686 1.00 87.12 113 SER A N 1
ATOM 878 C CA . SER A 1 113 ? -9.477 11.491 1.569 1.00 87.12 113 SER A CA 1
ATOM 879 C C . SER A 1 113 ? -8.340 12.446 1.190 1.00 87.12 113 SER A C 1
ATOM 881 O O . SER A 1 113 ? -7.377 12.569 1.948 1.00 87.12 113 SER A O 1
ATOM 883 N N . GLY A 1 114 ? -8.444 13.133 0.048 1.00 83.31 114 GLY A N 1
ATOM 884 C CA . GLY A 1 114 ? -7.362 13.953 -0.500 1.00 83.31 114 GLY A CA 1
ATOM 885 C C . GLY A 1 114 ? -6.416 13.182 -1.422 1.00 83.31 114 GLY A C 1
ATOM 886 O O . GLY A 1 114 ? -5.248 13.547 -1.549 1.00 83.31 114 GLY A O 1
ATOM 887 N N . GLY A 1 115 ? -6.901 12.110 -2.054 1.00 86.94 115 GLY A N 1
ATOM 888 C CA . GLY A 1 115 ? -6.161 11.344 -3.056 1.00 86.94 115 GLY A CA 1
ATOM 889 C C . GLY A 1 115 ? -5.356 10.170 -2.505 1.00 86.94 115 GLY A C 1
ATOM 890 O O . GLY A 1 115 ? -4.539 9.608 -3.236 1.00 86.94 115 GLY A O 1
ATOM 891 N N . TYR A 1 116 ? -5.558 9.767 -1.246 1.00 89.75 116 TYR A N 1
ATOM 892 C CA . TYR A 1 116 ? -4.941 8.539 -0.749 1.00 89.75 116 TYR A CA 1
ATOM 893 C C . TYR A 1 116 ? -5.547 7.339 -1.473 1.00 89.75 116 TYR A C 1
ATOM 895 O O . TYR A 1 116 ? -6.745 7.094 -1.398 1.00 89.75 116 TYR A O 1
ATOM 903 N N . ASN A 1 117 ? -4.706 6.583 -2.171 1.00 88.69 117 ASN A N 1
ATOM 904 C CA . ASN A 1 117 ? -5.115 5.432 -2.975 1.00 88.69 117 ASN A CA 1
ATOM 905 C C . ASN A 1 117 ? -4.582 4.093 -2.436 1.00 88.69 117 ASN A C 1
ATOM 907 O O . ASN A 1 117 ? -4.746 3.066 -3.090 1.00 88.69 117 ASN A O 1
ATOM 911 N N . THR A 1 118 ? -3.961 4.090 -1.251 1.00 89.88 118 THR A N 1
ATOM 912 C CA . THR A 1 118 ? -3.476 2.888 -0.559 1.00 89.88 118 THR A CA 1
ATOM 913 C C . THR A 1 118 ? -3.828 2.921 0.927 1.00 89.88 118 THR 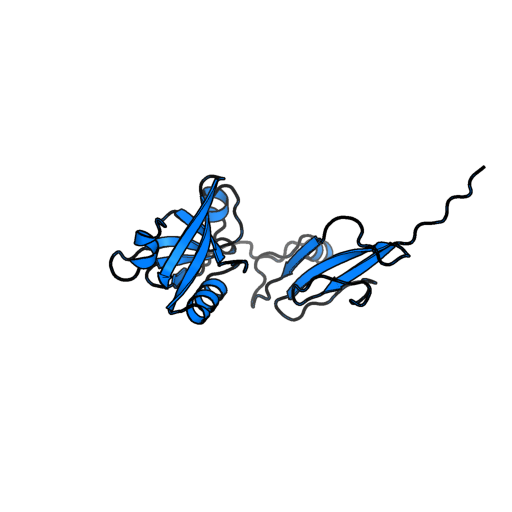A C 1
ATOM 915 O O . THR A 1 118 ? -3.848 3.988 1.555 1.00 89.88 118 THR A O 1
ATOM 918 N N . GLY A 1 119 ? -4.087 1.739 1.492 1.00 93.00 119 GLY A N 1
ATOM 919 C CA . GLY A 1 119 ? -4.362 1.552 2.914 1.00 93.00 119 GLY A CA 1
ATOM 920 C C . GLY A 1 119 ? -5.802 1.164 3.245 1.00 93.00 119 GLY A C 1
ATOM 921 O O . GLY A 1 119 ? -6.669 1.005 2.383 1.00 93.00 119 GLY A O 1
ATOM 922 N N . CYS A 1 120 ? -6.051 1.004 4.542 1.00 95.75 120 CYS A N 1
ATOM 923 C CA . CYS A 1 120 ? -7.344 0.597 5.087 1.00 95.75 120 CYS A CA 1
ATOM 924 C C . CYS A 1 120 ? -8.034 1.780 5.765 1.00 95.75 120 CYS A C 1
ATOM 926 O O . CYS A 1 120 ? -7.600 2.234 6.825 1.00 95.75 120 CYS A O 1
ATOM 928 N N . PHE A 1 121 ? -9.123 2.264 5.172 1.00 96.12 121 PHE A N 1
ATOM 929 C CA . PHE A 1 121 ? -9.956 3.319 5.738 1.00 96.12 121 PHE A CA 1
ATOM 930 C C . PHE A 1 121 ? -10.821 2.767 6.876 1.00 96.12 121 PHE A C 1
ATOM 932 O O . PHE A 1 121 ? -11.605 1.834 6.679 1.00 96.12 121 PHE A O 1
ATOM 939 N N . ILE A 1 122 ? -10.720 3.367 8.062 1.00 96.56 122 ILE A N 1
ATOM 940 C CA . ILE A 1 122 ? -11.559 3.032 9.214 1.00 96.56 122 ILE A CA 1
ATOM 941 C C . ILE A 1 122 ? -12.928 3.686 9.030 1.00 96.56 122 ILE A C 1
ATOM 943 O O . ILE A 1 122 ? -13.086 4.900 9.187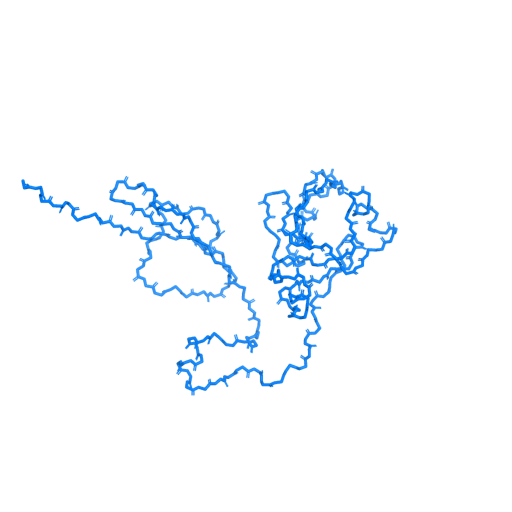 1.00 96.56 122 ILE A O 1
ATOM 947 N N . ARG A 1 123 ? -13.934 2.866 8.716 1.00 94.69 123 ARG A N 1
ATOM 948 C CA . ARG A 1 123 ? -15.308 3.331 8.499 1.00 94.69 123 ARG A CA 1
ATOM 949 C C . ARG A 1 123 ? -16.084 3.500 9.794 1.00 94.69 123 ARG A C 1
ATOM 951 O O . ARG A 1 123 ? -16.844 4.450 9.904 1.00 94.69 123 ARG A O 1
ATOM 958 N N . SER A 1 124 ? -15.924 2.563 10.719 1.00 96.19 124 SER A N 1
ATOM 959 C CA . SER A 1 124 ? -16.546 2.593 12.044 1.00 96.19 124 SER A CA 1
ATOM 960 C C . SER A 1 124 ? -15.769 1.691 12.992 1.00 96.19 124 SER A C 1
ATOM 962 O O . SER A 1 124 ? -15.179 0.701 12.553 1.00 96.19 124 SER A O 1
ATOM 964 N N . ILE A 1 125 ? -15.804 1.983 14.288 1.00 97.31 125 ILE A N 1
ATOM 965 C CA . ILE A 1 125 ? -15.204 1.128 15.317 1.00 97.31 125 ILE A CA 1
ATOM 966 C C . ILE A 1 125 ? -16.296 0.708 16.298 1.00 97.31 125 ILE A C 1
ATOM 968 O O . ILE A 1 125 ? -16.990 1.554 16.854 1.00 97.31 125 ILE A O 1
ATOM 972 N N . ASP A 1 126 ? -16.444 -0.599 16.514 1.00 96.56 126 ASP A N 1
ATOM 973 C CA . ASP A 1 126 ? -17.283 -1.124 17.589 1.00 96.56 126 ASP A CA 1
ATOM 974 C C . ASP A 1 126 ? -16.652 -0.732 18.941 1.00 96.56 126 ASP A C 1
ATOM 976 O O . ASP A 1 126 ? -15.506 -1.114 19.198 1.00 96.56 126 ASP A O 1
ATOM 980 N N . PRO A 1 127 ? -17.355 0.006 19.820 1.00 92.38 127 PRO A N 1
ATOM 981 C CA . PRO A 1 127 ? -16.769 0.507 21.064 1.00 92.38 127 PRO A CA 1
ATOM 982 C C . PRO A 1 127 ? -16.274 -0.582 22.020 1.00 92.38 127 PRO A C 1
ATOM 984 O O . PRO A 1 127 ? -15.378 -0.334 22.826 1.00 92.38 127 PRO A O 1
ATOM 987 N N . LEU A 1 128 ? -16.852 -1.784 21.948 1.00 92.19 128 LEU A N 1
ATOM 988 C CA . LEU A 1 128 ? -16.493 -2.905 22.811 1.00 92.19 128 LEU A CA 1
ATOM 989 C C . LEU A 1 128 ? -15.422 -3.772 22.154 1.00 92.19 128 LEU A C 1
ATOM 991 O O . LEU A 1 128 ? -14.395 -4.064 22.763 1.00 92.19 128 LEU A O 1
ATOM 995 N N . LYS A 1 129 ? -15.645 -4.178 20.901 1.00 93.62 129 LYS A N 1
ATOM 996 C CA . LYS A 1 129 ? -14.751 -5.108 20.193 1.00 93.62 129 LYS A CA 1
ATOM 997 C C . LYS A 1 129 ? -13.500 -4.425 19.650 1.00 93.62 129 LYS A C 1
ATOM 999 O O . LYS A 1 129 ? -12.470 -5.071 19.515 1.00 93.62 129 LYS A O 1
ATOM 1004 N N . GLY A 1 130 ? -13.593 -3.137 19.335 1.00 94.50 130 GLY A N 1
ATOM 1005 C CA . GLY A 1 130 ? -12.519 -2.319 18.782 1.00 94.50 130 GLY A CA 1
ATOM 1006 C C . GLY A 1 130 ? -11.828 -1.429 19.810 1.00 94.50 130 GLY A C 1
ATOM 1007 O O . GLY A 1 130 ? -11.164 -0.467 19.429 1.00 94.50 130 GLY A O 1
ATOM 1008 N N . LYS A 1 131 ? -11.965 -1.728 21.108 1.00 94.94 131 LYS A N 1
ATOM 1009 C CA . LYS A 1 131 ? -11.423 -0.902 22.196 1.00 94.94 131 LYS A CA 1
ATOM 1010 C C . LYS A 1 131 ? -9.926 -0.614 22.043 1.00 94.94 131 LYS A C 1
ATOM 1012 O O . LYS A 1 131 ? -9.505 0.507 22.294 1.00 94.94 131 LYS A O 1
ATOM 1017 N N . ALA A 1 132 ? -9.137 -1.579 21.567 1.00 94.50 132 ALA A N 1
ATOM 1018 C CA . ALA A 1 132 ? -7.701 -1.394 21.348 1.00 94.50 132 ALA A CA 1
ATOM 1019 C C . ALA A 1 132 ? -7.388 -0.267 20.343 1.00 94.50 132 ALA A C 1
ATOM 1021 O O . ALA A 1 132 ? -6.425 0.474 20.531 1.00 94.50 132 ALA A O 1
ATOM 1022 N N . TRP A 1 133 ? -8.221 -0.097 19.309 1.00 96.62 133 TRP A N 1
ATOM 1023 C CA . TRP A 1 133 ? -8.106 1.011 18.359 1.00 96.62 133 TRP A CA 1
ATOM 1024 C C . TRP A 1 133 ? -8.374 2.353 19.039 1.00 96.62 133 TRP A C 1
ATOM 1026 O O . TRP A 1 133 ? -7.582 3.285 18.912 1.00 96.62 133 TRP A O 1
ATOM 1036 N N . LEU A 1 134 ? -9.470 2.423 19.798 1.00 96.50 134 LEU A N 1
ATOM 1037 C CA . LEU A 1 134 ? -9.906 3.637 20.486 1.00 96.50 134 LEU A CA 1
ATOM 1038 C C . LEU A 1 134 ? -8.914 4.063 21.574 1.00 96.50 134 LEU A C 1
ATOM 1040 O O . LEU A 1 134 ? -8.540 5.231 21.634 1.00 96.50 134 LEU A O 1
ATOM 1044 N N . ASP A 1 135 ? -8.438 3.116 22.385 1.00 95.44 135 ASP A N 1
ATOM 1045 C CA . ASP A 1 135 ? -7.445 3.351 23.439 1.00 95.44 135 ASP A CA 1
ATOM 1046 C C . ASP A 1 135 ? -6.117 3.869 22.867 1.00 95.44 135 ASP A C 1
ATOM 1048 O O . ASP A 1 135 ? -5.435 4.672 23.502 1.00 95.44 135 ASP A O 1
ATOM 1052 N N . ALA A 1 136 ? -5.751 3.428 21.658 1.00 95.88 136 ALA A N 1
ATOM 1053 C CA . ALA A 1 136 ? -4.569 3.913 20.953 1.00 95.88 136 ALA A CA 1
ATOM 1054 C C . ALA A 1 136 ? -4.760 5.318 20.352 1.00 95.88 136 ALA A C 1
ATOM 1056 O O . ALA A 1 136 ? -3.780 5.920 19.923 1.00 95.88 136 ALA A O 1
ATOM 1057 N N . GLY A 1 137 ? -5.990 5.845 20.316 1.00 95.75 137 GLY A N 1
ATOM 1058 C CA . GLY A 1 137 ? -6.334 7.147 19.737 1.00 95.75 137 GLY A CA 1
ATOM 1059 C C . GLY A 1 137 ? -6.755 7.105 18.263 1.00 95.75 137 GLY A C 1
ATOM 1060 O O . GLY A 1 137 ? -6.947 8.159 17.651 1.00 95.75 137 GLY A O 1
ATOM 1061 N N . LEU A 1 138 ? -6.916 5.912 17.680 1.00 96.94 138 LEU A N 1
ATOM 1062 C CA . LEU A 1 138 ? -7.488 5.752 16.343 1.00 96.94 138 LEU A CA 1
ATOM 1063 C C . LEU A 1 138 ? -9.007 5.940 16.397 1.00 96.94 138 LEU A C 1
ATOM 1065 O O . LEU A 1 138 ? -9.681 5.594 17.363 1.00 96.94 138 LEU A O 1
ATOM 1069 N N . SER A 1 139 ? -9.551 6.512 15.331 1.00 95.12 139 SER A N 1
ATOM 1070 C CA . SER A 1 139 ? -10.978 6.795 15.172 1.00 95.12 139 SER A CA 1
ATOM 1071 C C . SER A 1 139 ? -11.384 6.611 13.714 1.00 95.12 139 SER A C 1
ATOM 1073 O O . SER A 1 139 ? -10.553 6.314 12.852 1.00 95.12 139 SER A O 1
ATOM 1075 N N . GLU A 1 140 ? -12.668 6.792 13.431 1.00 93.62 140 GLU A N 1
ATOM 1076 C CA . GLU A 1 140 ? -13.183 6.863 12.066 1.00 93.62 140 GLU A CA 1
ATOM 1077 C C . GLU A 1 140 ? -12.409 7.896 11.240 1.00 93.62 140 GLU A C 1
ATOM 1079 O O . GLU A 1 140 ? -11.858 8.854 11.789 1.00 93.62 140 GLU A O 1
ATOM 1084 N N . THR A 1 141 ? -12.387 7.720 9.918 1.00 91.88 141 THR A N 1
ATOM 1085 C CA . THR A 1 141 ? -11.700 8.577 8.927 1.00 91.88 141 THR A CA 1
ATOM 1086 C C . THR A 1 141 ? -10.178 8.450 8.851 1.00 91.88 141 THR A C 1
ATOM 1088 O O . THR A 1 141 ? -9.579 8.975 7.914 1.00 91.88 141 THR A O 1
ATOM 1091 N N . TRP A 1 142 ? -9.538 7.732 9.777 1.00 96.62 142 TRP A N 1
ATOM 1092 C CA . TRP A 1 142 ? -8.126 7.374 9.633 1.00 96.62 142 TRP A CA 1
ATOM 1093 C C . TRP A 1 142 ? -7.930 6.295 8.568 1.00 96.62 142 TRP A C 1
ATOM 1095 O O . TRP A 1 142 ? -8.725 5.362 8.461 1.00 96.62 142 TRP A O 1
ATOM 1105 N N . ILE A 1 143 ? -6.840 6.404 7.810 1.00 96.88 143 ILE A N 1
ATOM 1106 C CA . ILE A 1 143 ? -6.427 5.412 6.815 1.00 96.88 143 ILE A CA 1
ATOM 1107 C C . ILE A 1 143 ? -5.123 4.785 7.288 1.00 96.88 143 ILE A C 1
ATOM 1109 O O . ILE A 1 143 ? -4.097 5.460 7.351 1.00 96.88 143 ILE A O 1
ATOM 1113 N N . ILE A 1 144 ? -5.152 3.503 7.638 1.00 97.50 144 ILE A N 1
ATOM 1114 C CA . ILE A 1 144 ? -3.962 2.761 8.065 1.00 97.50 144 ILE A CA 1
ATOM 1115 C C . ILE A 1 144 ? -3.123 2.427 6.832 1.00 97.50 144 ILE A C 1
ATOM 1117 O O . ILE A 1 144 ? -3.622 1.767 5.922 1.00 97.50 144 ILE A O 1
ATOM 1121 N N . GLN A 1 145 ? -1.859 2.858 6.818 1.00 96.44 145 GLN A N 1
ATOM 1122 C CA . GLN A 1 145 ? -0.940 2.640 5.693 1.00 96.44 145 GLN A CA 1
ATOM 1123 C C . GLN A 1 145 ? 0.271 1.780 6.050 1.00 96.44 145 GLN A C 1
ATOM 1125 O O . GLN A 1 145 ? 0.829 1.148 5.159 1.00 96.44 145 GLN A O 1
ATOM 1130 N N . GLN A 1 146 ? 0.690 1.734 7.320 1.00 97.06 146 GLN A N 1
ATOM 1131 C CA . GLN A 1 146 ? 1.774 0.845 7.753 1.00 97.06 146 GLN A CA 1
ATOM 1132 C C . GLN A 1 146 ? 1.516 0.291 9.157 1.00 97.06 146 GLN A C 1
ATOM 1134 O O . GLN A 1 146 ? 0.967 0.981 10.023 1.00 97.06 146 GLN A O 1
ATOM 1139 N N . VAL A 1 147 ? 1.977 -0.936 9.392 1.00 96.75 147 VAL A N 1
ATOM 1140 C CA . VAL A 1 147 ? 2.087 -1.559 10.713 1.00 96.75 147 VAL A CA 1
ATOM 1141 C C . VAL A 1 147 ? 3.550 -1.928 10.951 1.00 96.75 147 VAL A C 1
ATOM 1143 O O . VAL A 1 147 ? 4.143 -2.714 10.215 1.00 96.75 147 VAL A O 1
ATOM 1146 N N . ASN A 1 148 ? 4.143 -1.361 11.997 1.00 93.56 148 ASN A N 1
ATOM 1147 C CA . ASN A 1 148 ? 5.579 -1.313 12.241 1.00 93.56 148 ASN A CA 1
ATOM 1148 C C . ASN A 1 148 ? 6.304 -0.747 11.009 1.00 93.56 148 ASN A C 1
ATOM 1150 O O . ASN A 1 148 ? 6.182 0.443 10.737 1.00 93.56 148 ASN A O 1
ATOM 1154 N N . ASN A 1 149 ? 7.000 -1.602 10.259 1.00 88.31 149 ASN A N 1
ATOM 1155 C CA . ASN A 1 149 ? 7.702 -1.246 9.023 1.00 88.31 149 ASN A CA 1
ATOM 1156 C C . ASN A 1 149 ? 7.080 -1.910 7.780 1.00 88.31 149 ASN A C 1
ATOM 1158 O O . ASN A 1 149 ? 7.644 -1.810 6.695 1.00 88.31 149 ASN A O 1
ATOM 1162 N N . ASN A 1 150 ? 5.951 -2.609 7.939 1.00 90.31 150 ASN A N 1
ATOM 1163 C CA . ASN A 1 150 ? 5.264 -3.288 6.849 1.00 90.31 150 ASN A CA 1
ATOM 1164 C C . ASN A 1 150 ? 4.176 -2.375 6.290 1.00 90.31 150 ASN A C 1
ATOM 1166 O O . ASN A 1 150 ? 3.290 -1.937 7.029 1.00 90.31 150 ASN A O 1
ATOM 1170 N N . ASP A 1 151 ? 4.232 -2.110 4.989 1.00 92.31 151 ASP A N 1
ATOM 1171 C CA . ASP A 1 151 ? 3.153 -1.413 4.299 1.00 92.31 151 ASP A CA 1
ATOM 1172 C C . ASP A 1 151 ? 1.880 -2.257 4.282 1.00 92.31 151 ASP A C 1
ATOM 1174 O O . ASP A 1 151 ? 1.928 -3.477 4.125 1.00 92.31 151 ASP A O 1
ATOM 1178 N N . VAL A 1 152 ? 0.745 -1.578 4.389 1.00 93.56 152 VAL A N 1
ATOM 1179 C CA . VAL A 1 152 ? -0.590 -2.167 4.341 1.00 93.56 152 VAL A CA 1
ATOM 1180 C C . VAL A 1 152 ? -1.296 -1.643 3.099 1.00 93.56 152 VAL A C 1
ATOM 1182 O O . VAL A 1 152 ? -1.621 -0.457 3.030 1.00 93.56 152 VAL A O 1
ATOM 1185 N N . HIS A 1 153 ? -1.569 -2.516 2.128 1.00 88.75 153 HIS A N 1
ATOM 1186 C CA . HIS A 1 153 ? -2.203 -2.118 0.863 1.00 88.75 153 HIS A CA 1
ATOM 1187 C C . HIS A 1 153 ? -3.676 -2.489 0.781 1.00 88.75 153 HIS A C 1
ATOM 1189 O O . HIS A 1 153 ? -4.403 -1.878 0.004 1.00 88.75 153 HIS A O 1
ATOM 1195 N N . ASN A 1 154 ? -4.123 -3.470 1.564 1.00 89.56 154 ASN A N 1
ATOM 1196 C CA . ASN A 1 154 ? -5.512 -3.916 1.603 1.00 89.56 154 ASN A CA 1
ATOM 1197 C C . ASN A 1 154 ? -5.888 -4.481 2.984 1.00 89.56 154 ASN A C 1
ATOM 1199 O O . ASN A 1 154 ? -5.041 -4.679 3.857 1.00 89.56 154 ASN A O 1
ATOM 1203 N N . THR A 1 155 ? -7.180 -4.751 3.181 1.00 91.00 155 THR A N 1
ATOM 1204 C CA . THR A 1 155 ? -7.728 -5.209 4.467 1.00 91.00 155 THR A CA 1
ATOM 1205 C C . THR A 1 155 ? -7.302 -6.622 4.856 1.00 91.00 155 THR A C 1
ATOM 1207 O O . THR A 1 155 ? -7.226 -6.905 6.049 1.00 91.00 155 THR A O 1
ATOM 1210 N N . SER A 1 156 ? -6.990 -7.490 3.886 1.00 89.88 156 SER A N 1
ATOM 1211 C CA . SER A 1 156 ? -6.520 -8.855 4.167 1.00 89.88 156 SER A CA 1
ATOM 1212 C C . SER A 1 156 ? -5.087 -8.834 4.695 1.00 89.88 156 SER A C 1
ATOM 1214 O O . SER A 1 156 ? -4.831 -9.383 5.757 1.00 89.88 156 SER A O 1
ATOM 1216 N N . GLU A 1 157 ? -4.192 -8.083 4.043 1.00 92.06 157 GLU A N 1
ATOM 1217 C CA . GLU A 1 157 ? -2.820 -7.862 4.525 1.00 92.06 157 GLU A CA 1
ATOM 1218 C C . GLU A 1 157 ? -2.805 -7.281 5.939 1.00 92.06 157 GLU A C 1
ATOM 1220 O O . GLU A 1 157 ? -2.039 -7.727 6.791 1.00 92.06 157 GLU A O 1
ATOM 1225 N N . LEU A 1 158 ? -3.673 -6.302 6.216 1.00 94.88 158 LEU A N 1
ATOM 1226 C CA . LEU A 1 158 ? -3.796 -5.766 7.565 1.00 94.88 158 LEU A CA 1
ATOM 1227 C C . LEU A 1 158 ? -4.212 -6.855 8.556 1.00 94.88 158 LEU A C 1
ATOM 1229 O O . LEU A 1 158 ? -3.598 -6.985 9.610 1.00 94.88 158 LEU A O 1
ATOM 1233 N N . GLN A 1 159 ? -5.247 -7.630 8.234 1.00 94.19 159 GLN A N 1
ATOM 1234 C CA . GLN A 1 159 ? -5.738 -8.694 9.103 1.00 94.19 159 GLN A CA 1
ATOM 1235 C C . GLN A 1 159 ? -4.651 -9.738 9.400 1.00 94.19 159 GLN A C 1
ATOM 1237 O O . GLN A 1 159 ? -4.511 -10.127 10.563 1.00 94.19 159 GLN A O 1
ATOM 1242 N N . ASP A 1 160 ? -3.875 -10.134 8.392 1.00 93.00 160 ASP A N 1
ATOM 1243 C CA . ASP A 1 160 ? -2.779 -11.098 8.514 1.00 93.00 160 ASP A CA 1
ATOM 1244 C C . ASP A 1 160 ? -1.657 -10.542 9.405 1.00 93.00 160 ASP A C 1
ATOM 1246 O O . ASP A 1 160 ? -1.279 -11.167 10.398 1.00 93.00 160 ASP A O 1
ATOM 1250 N N . ILE A 1 161 ? -1.200 -9.308 9.145 1.00 94.50 161 ILE A N 1
ATOM 1251 C CA . ILE A 1 161 ? -0.150 -8.662 9.950 1.00 94.50 161 ILE A CA 1
ATOM 1252 C C . ILE A 1 161 ? -0.580 -8.538 11.418 1.00 94.50 161 ILE A C 1
ATOM 1254 O O . ILE A 1 161 ? 0.230 -8.754 12.324 1.00 94.50 161 ILE A O 1
ATOM 1258 N N . LEU A 1 162 ? -1.840 -8.187 11.693 1.00 94.44 162 LEU A N 1
ATOM 1259 C CA . LEU A 1 162 ? -2.328 -8.099 13.071 1.00 94.44 162 LEU A CA 1
ATOM 1260 C C . LEU A 1 162 ? -2.381 -9.479 13.744 1.00 94.44 162 LEU A C 1
ATOM 1262 O O . LEU A 1 162 ? -2.023 -9.585 14.915 1.00 94.44 162 LEU A O 1
ATOM 1266 N N . GLN A 1 163 ? -2.772 -10.536 13.025 1.00 93.00 163 GLN A N 1
ATOM 1267 C CA . GLN A 1 163 ? -2.790 -11.904 13.560 1.00 93.00 163 GLN A CA 1
ATOM 1268 C C . GLN A 1 163 ? -1.387 -12.402 13.935 1.00 93.00 163 GLN A C 1
ATOM 1270 O O . GLN A 1 163 ? -1.204 -12.982 15.005 1.00 93.00 163 GLN A O 1
ATOM 1275 N N . GLU A 1 164 ? -0.371 -12.103 13.127 1.00 92.56 164 GLU A N 1
ATOM 1276 C CA . GLU A 1 164 ? 1.033 -12.448 13.413 1.00 92.56 164 GLU A CA 1
ATOM 1277 C C . GLU A 1 164 ? 1.624 -11.695 14.625 1.00 92.56 164 GLU A C 1
ATOM 1279 O O . GLU A 1 164 ? 2.672 -12.060 15.185 1.00 92.56 164 GLU A O 1
ATOM 1284 N N . ASN A 1 165 ? 0.962 -10.614 15.041 1.00 92.75 165 ASN A N 1
ATOM 1285 C CA . ASN A 1 165 ? 1.411 -9.726 16.106 1.00 92.75 165 ASN A CA 1
ATOM 1286 C C . ASN A 1 165 ? 0.496 -9.723 17.342 1.00 92.75 165 ASN A C 1
ATOM 1288 O O . ASN A 1 165 ? 0.661 -8.865 18.209 1.00 92.75 165 ASN A O 1
ATOM 1292 N N . VAL A 1 166 ? -0.408 -10.700 17.476 1.00 92.69 166 VAL A N 1
ATOM 1293 C CA . VAL A 1 166 ? -1.239 -10.882 18.679 1.00 92.69 166 VAL A CA 1
ATOM 1294 C C . VAL A 1 166 ? -0.369 -10.971 19.938 1.00 92.69 166 VAL A C 1
ATOM 1296 O O . VAL A 1 166 ? 0.658 -11.655 19.960 1.00 92.69 166 VAL A O 1
ATOM 1299 N N . GLY A 1 167 ? -0.761 -10.254 20.995 1.00 90.62 167 GLY A N 1
ATOM 1300 C CA . GLY A 1 167 ? -0.037 -10.179 22.264 1.00 90.62 167 GLY A CA 1
ATOM 1301 C C . GLY A 1 167 ? 1.168 -9.234 22.255 1.00 90.62 167 GLY A C 1
ATOM 1302 O O . GLY A 1 167 ? 1.765 -8.990 23.309 1.00 90.62 167 GLY A O 1
ATOM 1303 N N . LYS A 1 168 ? 1.544 -8.680 21.094 1.00 94.38 168 LYS A N 1
ATOM 1304 C CA . LYS A 1 168 ? 2.654 -7.732 20.954 1.00 94.38 168 LYS A CA 1
ATOM 1305 C C . LYS A 1 168 ? 2.135 -6.298 20.927 1.00 94.38 168 LYS A C 1
ATOM 1307 O O . LYS A 1 168 ? 0.973 -6.010 20.651 1.00 94.38 168 LYS A O 1
ATOM 1312 N N . THR A 1 169 ? 3.039 -5.370 21.216 1.00 95.69 169 THR A N 1
ATOM 1313 C CA . THR A 1 169 ? 2.799 -3.950 20.957 1.00 95.69 169 THR A CA 1
ATOM 1314 C C . THR A 1 169 ? 3.344 -3.598 19.583 1.00 95.69 169 THR A C 1
ATOM 1316 O O . THR A 1 169 ? 4.513 -3.867 19.307 1.00 95.69 169 THR A O 1
ATOM 1319 N N . ILE A 1 170 ? 2.512 -2.988 18.748 1.00 96.44 170 ILE A N 1
ATOM 1320 C CA . ILE A 1 170 ? 2.863 -2.561 17.393 1.00 96.44 170 ILE A CA 1
ATOM 1321 C C . ILE A 1 170 ? 2.679 -1.049 17.242 1.00 96.44 170 ILE A C 1
ATOM 1323 O O . ILE A 1 170 ? 1.973 -0.402 18.023 1.00 96.44 170 ILE A O 1
ATOM 1327 N N . HIS A 1 171 ? 3.310 -0.494 16.213 1.00 97.69 171 HIS A N 1
ATOM 1328 C CA . HIS A 1 171 ? 3.145 0.894 15.801 1.00 97.69 171 HIS A CA 1
ATOM 1329 C C . HIS A 1 171 ? 2.326 0.943 14.520 1.00 97.69 171 HIS A C 1
ATOM 1331 O O . HIS A 1 171 ? 2.602 0.210 13.582 1.00 97.69 171 HIS A O 1
ATOM 1337 N N . ILE A 1 172 ? 1.322 1.801 14.462 1.00 97.88 172 ILE A N 1
ATOM 1338 C CA . ILE A 1 172 ? 0.458 1.952 13.301 1.00 97.88 172 ILE A CA 1
ATOM 1339 C C . ILE A 1 172 ? 0.640 3.347 12.766 1.00 97.88 172 ILE A C 1
ATOM 1341 O O . ILE A 1 172 ? 0.323 4.319 13.446 1.00 97.88 172 ILE A O 1
ATOM 1345 N N . LYS A 1 173 ? 1.125 3.446 11.537 1.00 97.88 173 LYS A N 1
ATOM 1346 C CA . LYS A 1 173 ? 1.123 4.705 10.814 1.00 97.88 173 LYS A CA 1
ATOM 1347 C C . LYS A 1 173 ? -0.191 4.820 10.060 1.00 97.88 173 LYS A C 1
ATOM 1349 O O . LYS A 1 173 ? -0.496 3.996 9.192 1.00 97.88 173 LYS A O 1
ATOM 1354 N N . ALA A 1 174 ? -0.943 5.862 10.377 1.00 97.56 174 ALA A N 1
ATOM 1355 C CA . ALA A 1 174 ? -2.167 6.191 9.672 1.00 97.56 174 ALA A CA 1
ATOM 1356 C C . ALA A 1 174 ? -2.153 7.647 9.208 1.00 97.56 174 ALA A C 1
ATOM 1358 O O . ALA A 1 174 ? -1.469 8.496 9.786 1.00 97.56 174 ALA A O 1
ATOM 1359 N N . VAL A 1 175 ? -2.911 7.918 8.152 1.00 96.00 175 VAL A N 1
ATOM 1360 C CA . VAL A 1 175 ? -3.040 9.237 7.536 1.00 96.00 175 VAL A CA 1
ATOM 1361 C C . VAL A 1 175 ? -4.475 9.733 7.591 1.00 96.00 175 VAL A C 1
ATOM 1363 O O . VAL A 1 175 ? -5.424 8.945 7.593 1.00 96.00 175 VAL A O 1
ATOM 1366 N N . ARG A 1 176 ? -4.619 11.054 7.679 1.00 93.69 176 ARG A N 1
ATOM 1367 C CA . ARG A 1 176 ? -5.896 11.769 7.673 1.00 93.69 176 ARG A CA 1
ATOM 1368 C C . ARG A 1 176 ? -5.629 13.245 7.404 1.00 93.69 176 ARG A C 1
ATOM 1370 O O . ARG A 1 176 ? -4.739 13.823 8.023 1.00 93.69 176 ARG A O 1
ATOM 1377 N N . ASN A 1 177 ? -6.429 13.872 6.540 1.00 87.00 177 ASN A N 1
ATOM 1378 C CA . ASN A 1 177 ? -6.350 15.309 6.239 1.00 87.00 177 ASN A CA 1
ATOM 1379 C C . ASN A 1 177 ? -4.926 15.781 5.885 1.00 87.00 177 ASN A C 1
ATOM 1381 O O . ASN A 1 177 ? -4.452 16.770 6.442 1.00 87.00 177 ASN A O 1
ATOM 1385 N N . TYR A 1 178 ? -4.224 15.054 5.010 1.00 86.00 178 TYR A N 1
ATOM 1386 C CA . TYR A 1 178 ? -2.832 15.336 4.613 1.00 86.00 178 TYR A CA 1
ATOM 1387 C C . TYR A 1 178 ? -1.782 15.207 5.735 1.00 86.00 178 TYR A C 1
ATOM 1389 O O . TYR A 1 178 ? -0.591 15.388 5.492 1.00 86.00 178 TYR A O 1
ATOM 1397 N N . GLY A 1 179 ? -2.200 14.857 6.954 1.00 90.44 179 GLY A N 1
ATOM 1398 C CA . GLY A 1 179 ? -1.331 14.558 8.084 1.00 90.44 179 GLY A CA 1
ATOM 1399 C C . GLY A 1 179 ? -1.102 13.058 8.255 1.00 90.44 179 GLY A C 1
ATOM 1400 O O . GLY A 1 179 ? -1.909 12.231 7.830 1.00 90.44 179 GLY A O 1
ATOM 1401 N N . GLN A 1 180 ? -0.006 12.711 8.927 1.00 94.50 180 GLN A N 1
ATOM 1402 C CA . GLN A 1 180 ? 0.311 11.346 9.352 1.00 94.50 180 GLN A CA 1
ATOM 1403 C C . GLN A 1 180 ? 0.512 11.314 10.865 1.00 94.50 180 GLN A C 1
ATOM 1405 O O . GLN A 1 180 ? 1.093 12.243 11.422 1.00 94.50 180 GLN A O 1
ATOM 1410 N N . ASN A 1 181 ? 0.084 10.231 11.508 1.00 97.12 181 ASN A N 1
ATOM 1411 C CA . ASN A 1 181 ? 0.335 9.962 12.920 1.00 97.12 181 ASN A CA 1
ATOM 1412 C C . ASN A 1 181 ? 0.773 8.512 13.116 1.00 97.12 181 ASN A C 1
ATOM 1414 O O . ASN A 1 181 ? 0.375 7.622 12.362 1.00 97.12 181 ASN A O 1
ATOM 1418 N N . ILE A 1 182 ? 1.583 8.290 14.153 1.00 97.38 182 ILE A N 1
ATOM 1419 C CA . ILE A 1 182 ? 1.989 6.957 14.593 1.00 97.38 182 ILE A CA 1
ATOM 1420 C C . ILE A 1 182 ? 1.281 6.657 15.912 1.00 97.38 182 ILE A C 1
ATOM 1422 O O . ILE A 1 182 ? 1.463 7.363 16.902 1.00 97.38 182 ILE A O 1
ATOM 1426 N N . PHE A 1 183 ? 0.492 5.592 15.918 1.00 97.56 183 PHE A N 1
ATOM 1427 C CA . PHE A 1 183 ? -0.284 5.125 17.057 1.00 97.56 183 PHE A CA 1
ATOM 1428 C C . PHE A 1 183 ? 0.359 3.873 17.634 1.00 97.56 183 PHE A C 1
ATOM 1430 O O . PHE A 1 183 ? 0.774 2.983 16.896 1.00 97.56 183 PHE A O 1
ATOM 1437 N N . LYS A 1 184 ? 0.435 3.781 18.958 1.00 97.38 184 LYS A N 1
ATOM 1438 C CA . LYS A 1 184 ? 0.943 2.593 19.645 1.00 97.38 184 LYS A CA 1
ATOM 1439 C C . LYS A 1 184 ? -0.243 1.773 20.130 1.00 97.38 184 LYS A C 1
ATOM 1441 O O . LYS A 1 184 ? -1.004 2.246 20.967 1.00 97.38 184 LYS A O 1
ATOM 1446 N N . ILE A 1 185 ? -0.385 0.554 19.624 1.00 94.62 185 ILE A N 1
ATOM 1447 C CA . ILE A 1 185 ? -1.491 -0.345 19.970 1.00 94.62 185 ILE A CA 1
ATOM 1448 C C . ILE A 1 185 ? -0.941 -1.659 20.515 1.00 94.62 185 ILE A C 1
ATOM 1450 O O . ILE A 1 185 ? 0.061 -2.189 20.031 1.00 94.62 185 ILE A O 1
ATOM 1454 N N . LYS A 1 186 ? -1.598 -2.174 21.552 1.00 92.06 186 LYS A N 1
ATOM 1455 C CA . LYS A 1 186 ? -1.354 -3.510 22.088 1.00 92.06 186 LYS A CA 1
ATOM 1456 C C . LYS A 1 186 ? -2.459 -4.429 21.571 1.00 92.06 186 LYS A C 1
ATOM 1458 O O . LYS A 1 186 ? -3.628 -4.148 21.831 1.00 92.06 186 LYS A O 1
ATOM 1463 N N . LEU A 1 187 ? -2.069 -5.453 20.814 1.00 85.94 187 LEU A N 1
ATOM 1464 C CA . LEU A 1 187 ? -2.972 -6.451 20.234 1.00 85.94 187 LEU A CA 1
ATOM 1465 C C . LEU A 1 187 ? -3.225 -7.618 21.184 1.00 85.94 187 LEU A C 1
ATOM 1467 O O . LEU A 1 187 ? -2.299 -7.968 21.953 1.00 85.94 187 LEU A O 1
#

Sequence (187 aa):
MQISRKKKYTLHFTVDGSEPTIHSPLYSGTIKLTQSTHIKTQTFDSNGNPVGFTNEARFNKVNKVEYPSWYSTLLAGKYTGSQKKEATKAIKMMVNGALMVNIADDPDLIDASGGYNTGCFIRSIDPLKGKAWLDAGLSETWIIQQVNNNDVHNTSELQDILQENVGKTIHIKAVRNYGQNIFKIKL

Solvent-accessible surface area (backbone atoms only — not comparable to full-atom values): 10769 Å² total; per-residue (Å²): 139,82,82,80,76,82,83,54,72,48,47,16,32,31,56,81,55,50,85,46,46,86,86,34,55,72,68,84,71,93,81,87,79,92,56,62,36,30,34,21,33,31,34,25,40,83,85,58,46,79,48,85,70,76,46,73,51,77,46,79,68,65,98,66,80,58,72,66,50,72,66,58,26,60,76,63,75,46,85,83,40,68,92,67,78,74,77,67,73,44,61,68,44,79,49,76,37,22,39,29,30,22,27,66,55,27,70,68,55,15,62,74,51,75,61,51,60,62,3,29,32,29,72,42,63,40,78,77,65,13,36,52,47,48,77,36,70,52,57,62,69,33,26,40,37,27,51,68,89,43,77,26,66,34,57,65,58,44,48,52,57,51,63,80,38,60,77,37,76,46,37,34,36,29,36,47,86,93,41,77,50,79,31,61,33,64,76

Organism: NCBI:txid869213

Mean predicted aligned error: 9.97 Å

InterPro domains:
  IPR036034 PDZ superfamily [G3DSA:2.30.42.10] (97-187)
  IPR036034 PDZ superfamily [SSF50156] (115-180)
  IPR059177 GH29D-like, beta-sandwich domain [PF13290] (5-50)

Secondary structure (DSSP, 8-state):
--------EEEEEESBSPPP-TTSPB--SPPPPSS-EEEEEEEEETTS-EEEEEEEEEE---SS-SS--HHHHHHHTS--S-SS-------EEEETTEEEEEGGG-HHHHHHTTS--SSEEEEEE-TTTTHHHHHTT--TT-EEEEETTEE--SHHHHHHHHHHTTTSEEEEEEEETTEEEEEEEE-

Radius of gyration: 20.81 Å; Cα contacts (8 Å, |Δi|>4): 337; chains: 1; bounding box: 64×31×54 Å